Protein AF-A0A517QPP8-F1 (afdb_monomer_lite)

pLDDT: mean 71.78, std 21.28, range [32.72, 97.38]

Organism: NCBI:txid2527994

Secondary structure (DSSP, 8-state):
--HHHHHHHHHHHHHHHHHHHHHHHHHHHHHHHHHHHHHHHHHHTT--TT------HHHHHHHHHHHHHHHHHT-HHHHHHHHHHHHHHHHHHHHTT-------------------------------THHHHHHHHHHHHTT-----------------------------------------PPPPPPPPPPP---S-HHHHHHHHHHHHHHHHHHHHHHHHHHHHTSPPP-HHHHTT--HHHHHHHHHHHHHHHHHHHHHHHHHHHHHHHHHHHHHHHHHHHHHHHHHHHHHHTTS-SSSTTSS--THHHHHHHHHHHHHHHHTT--

Sequence (330 aa):
MSDTTDDNLILKTLQREITSKNEIIAALTERLEGTADQLDRLQRSGVKPGDAPARPLSSLAQHVEKALETYNELDPEDHFTRIELGIEQILEMLSSGNFASPASSEAESKATSSNVAPPASTNSVNPSGDDDFWAATKARLLGEEVAENDEAESKGDESPDLVTPAEAATVQQNSQFSEQPLHEEPELAEMPAPVVEFDDPVVLLEAVTDRDSYIVYLISRLRNAEAAAYPPVDWSELSNAPSDLVAKLVELHDQLEDQLRQAQLSVSLERAMLTRERAKLAQVKQHLEKEVKRMGGGLGPFAQEVIGSKEDGDRLDKFIEIALRSSSNE

Foldseek 3Di:
DPVVVVVVVVVVVVVVVVVVVVVVVVVVVVVVVVVVVVVVVVVVVVPDPPRDDDDPCVVVVVVVVVVVVVVVVPVVVVVVVVVVVVVVVVVVVVVVVPPPDPDDDDDDDDDDDDDDDDDDDDDDDDDDPPVVVVVVVVCVVVVVDDDDDDDDDDDDDDDDDDDDDDDDDDDDDDPPPPPPDDPPLPPQDDAQDDDPDPPDPVVVVVSVVSNVVNVVVVVVSVVVVVVVVDDPDPPVVVVVDDPVVVVVVVVVVVVVVVVVVVVVVVVVVVVVVVVVVVVVVVVVVVVVVVVCCVVCVPPDDPPPPPPDDPVVVVVVVVVVVVVVVVVVPD

Radius of gyration: 35.54 Å; chains: 1; bounding box: 108×71×78 Å

Structure (mmCIF, N/CA/C/O backbone):
data_AF-A0A517QPP8-F1
#
_entry.id   AF-A0A517QPP8-F1
#
loop_
_atom_site.group_PDB
_atom_site.id
_atom_site.type_symbol
_atom_site.label_atom_id
_atom_site.label_alt_id
_atom_site.label_comp_id
_atom_site.label_asym_id
_atom_site.label_entity_id
_atom_site.label_seq_id
_atom_site.pdbx_PDB_ins_code
_atom_site.Cartn_x
_atom_site.Cartn_y
_atom_site.Cartn_z
_atom_site.occupancy
_atom_site.B_iso_or_equiv
_atom_site.auth_seq_id
_atom_site.auth_comp_id
_atom_site.auth_asym_id
_atom_site.auth_atom_id
_atom_site.pdbx_PDB_model_num
ATOM 1 N N . MET A 1 1 ? 58.585 -8.360 -21.092 1.00 54.31 1 MET A N 1
ATOM 2 C CA . MET A 1 1 ? 58.472 -9.438 -20.079 1.00 54.31 1 MET A CA 1
ATOM 3 C C . MET A 1 1 ? 57.883 -8.945 -18.747 1.00 54.31 1 MET A C 1
ATOM 5 O O . MET A 1 1 ? 57.792 -9.740 -17.826 1.00 54.31 1 MET A O 1
ATOM 9 N N . SER A 1 2 ? 57.449 -7.681 -18.636 1.00 58.81 2 SER A N 1
ATOM 10 C CA . SER A 1 2 ? 56.842 -7.092 -17.430 1.00 58.81 2 SER A CA 1
ATOM 11 C C . SER A 1 2 ? 55.312 -7.249 -17.345 1.00 58.81 2 SER A C 1
ATOM 13 O O . SER A 1 2 ? 54.825 -7.487 -16.244 1.00 58.81 2 SER A O 1
ATOM 15 N N . ASP A 1 3 ? 54.584 -7.235 -18.474 1.00 60.94 3 ASP A N 1
ATOM 16 C CA . ASP A 1 3 ? 53.100 -7.278 -18.523 1.00 60.94 3 ASP A CA 1
ATOM 17 C C . ASP A 1 3 ? 52.467 -8.479 -17.811 1.00 60.94 3 ASP A C 1
ATOM 19 O O . ASP A 1 3 ? 51.463 -8.353 -17.117 1.00 60.94 3 ASP A O 1
ATOM 23 N N . THR A 1 4 ? 53.094 -9.654 -17.884 1.00 68.56 4 THR A N 1
ATOM 24 C CA . THR A 1 4 ? 52.560 -10.868 -17.251 1.00 68.56 4 THR A CA 1
ATOM 25 C C . THR A 1 4 ? 52.459 -10.775 -15.729 1.00 68.56 4 THR A C 1
ATOM 27 O O . THR A 1 4 ? 51.741 -11.564 -15.121 1.00 68.56 4 THR A O 1
ATOM 30 N N . THR A 1 5 ? 53.186 -9.865 -15.082 1.00 72.38 5 THR A N 1
ATOM 31 C CA . THR A 1 5 ? 53.164 -9.736 -13.615 1.00 72.38 5 THR A CA 1
ATOM 32 C C . THR A 1 5 ? 51.953 -8.933 -13.150 1.00 72.38 5 THR A C 1
ATOM 34 O O . THR A 1 5 ? 51.322 -9.305 -12.158 1.00 72.38 5 THR A O 1
ATOM 37 N N . ASP A 1 6 ? 51.599 -7.894 -13.906 1.00 78.81 6 ASP A N 1
ATOM 38 C CA . ASP A 1 6 ? 50.459 -7.022 -13.624 1.00 78.81 6 ASP A CA 1
ATOM 39 C C . ASP A 1 6 ? 49.141 -7.735 -13.946 1.00 78.81 6 ASP A C 1
ATOM 41 O O . ASP A 1 6 ? 48.228 -7.739 -13.117 1.00 78.81 6 ASP A O 1
ATOM 45 N N . ASP A 1 7 ? 49.089 -8.490 -15.048 1.00 82.06 7 ASP A N 1
ATOM 46 C CA . ASP A 1 7 ? 47.940 -9.342 -15.385 1.00 82.06 7 ASP A CA 1
ATOM 47 C C . ASP A 1 7 ? 47.671 -10.410 -14.308 1.00 82.06 7 ASP A C 1
ATOM 49 O O . ASP A 1 7 ? 46.525 -10.690 -13.952 1.00 82.06 7 ASP A O 1
ATOM 53 N N . ASN A 1 8 ? 48.728 -10.983 -13.719 1.00 82.94 8 ASN A N 1
ATOM 54 C CA . ASN A 1 8 ? 48.605 -11.941 -12.616 1.00 82.94 8 ASN A CA 1
ATOM 55 C C . ASN A 1 8 ? 48.132 -11.290 -11.305 1.00 82.94 8 ASN A C 1
ATOM 57 O O . ASN A 1 8 ? 47.493 -11.951 -10.482 1.00 82.94 8 ASN A O 1
ATOM 61 N N . LEU A 1 9 ? 48.450 -10.014 -11.081 1.00 86.31 9 LEU A N 1
ATOM 62 C CA . LEU A 1 9 ? 47.948 -9.242 -9.943 1.00 86.31 9 LEU A CA 1
ATOM 63 C C . LEU A 1 9 ? 46.460 -8.927 -10.110 1.00 86.31 9 LEU A C 1
ATOM 65 O O . LEU A 1 9 ? 45.700 -9.148 -9.166 1.00 86.31 9 LEU A O 1
ATOM 69 N N . ILE A 1 10 ? 46.050 -8.514 -11.312 1.00 89.62 10 ILE A N 1
ATOM 70 C CA . ILE A 1 10 ? 44.652 -8.243 -11.672 1.00 89.62 10 ILE A CA 1
ATOM 71 C C . ILE A 1 10 ? 43.805 -9.518 -11.571 1.00 89.62 10 ILE A C 1
ATOM 73 O O . ILE A 1 10 ? 42.716 -9.506 -11.001 1.00 89.62 10 ILE A O 1
ATOM 77 N N . LEU A 1 11 ? 44.318 -10.656 -12.047 1.00 90.94 11 LEU A N 1
ATOM 78 C CA . LEU A 1 11 ? 43.638 -11.945 -11.896 1.00 90.94 11 LEU A CA 1
ATOM 79 C C . LEU A 1 11 ? 43.420 -12.311 -10.425 1.00 90.94 11 LEU A C 1
ATOM 81 O O . LEU A 1 11 ? 42.341 -12.771 -10.059 1.00 90.94 11 LEU A O 1
ATOM 85 N N . LYS A 1 12 ? 44.409 -12.069 -9.557 1.00 92.56 12 LYS A N 1
ATOM 86 C CA . LYS A 1 12 ? 44.286 -12.345 -8.117 1.00 92.56 12 LYS A CA 1
ATOM 87 C C . LYS A 1 12 ? 43.293 -11.419 -7.421 1.00 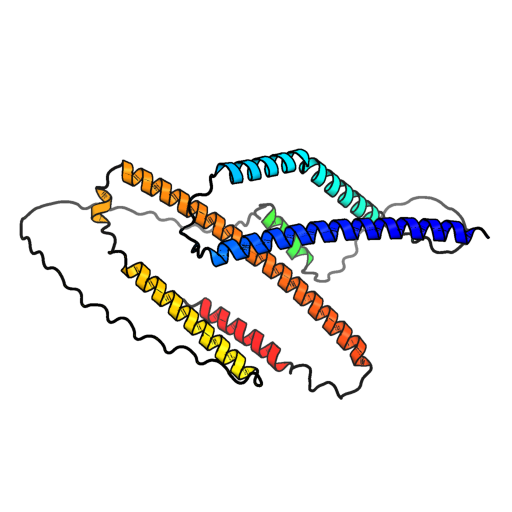92.56 12 LYS A C 1
ATOM 89 O O . LYS A 1 12 ? 42.588 -11.872 -6.519 1.00 92.56 12 LYS A O 1
ATOM 94 N N . THR A 1 13 ? 43.233 -10.140 -7.791 1.00 92.19 13 THR A N 1
ATOM 95 C CA . THR A 1 13 ? 42.234 -9.213 -7.238 1.00 92.19 13 THR A CA 1
ATOM 96 C C . THR A 1 13 ? 40.830 -9.570 -7.703 1.00 92.19 13 THR A C 1
ATOM 98 O O . THR A 1 13 ? 39.949 -9.687 -6.855 1.00 92.19 13 THR A O 1
ATOM 101 N N . LEU A 1 14 ? 40.638 -9.852 -8.994 1.00 91.38 14 LEU A N 1
ATOM 102 C CA . LEU A 1 14 ? 39.351 -10.306 -9.530 1.00 91.38 14 LEU A CA 1
ATOM 103 C C . LEU A 1 14 ? 38.905 -11.625 -8.894 1.00 91.38 14 LEU A C 1
ATOM 105 O O . LEU A 1 14 ? 37.745 -11.773 -8.523 1.00 91.38 14 LEU A O 1
ATOM 109 N N . GLN A 1 15 ? 39.823 -12.572 -8.692 1.00 94.12 15 GLN A N 1
ATOM 110 C CA . GLN A 1 15 ? 39.506 -13.838 -8.037 1.00 94.12 15 GLN A CA 1
ATOM 111 C C . GLN A 1 15 ? 39.086 -13.634 -6.575 1.00 94.12 15 GLN A C 1
ATOM 113 O O . GLN A 1 15 ? 38.127 -14.262 -6.132 1.00 94.12 15 GLN A O 1
ATOM 118 N N . ARG A 1 16 ? 39.741 -12.720 -5.844 1.00 94.56 16 ARG A N 1
ATOM 119 C CA . ARG A 1 16 ? 39.342 -12.348 -4.476 1.00 94.56 16 ARG A CA 1
ATOM 120 C C . ARG A 1 16 ? 37.953 -11.707 -4.449 1.00 94.56 16 ARG A C 1
ATOM 122 O O . ARG A 1 16 ? 37.139 -12.036 -3.586 1.00 94.56 16 ARG A O 1
ATOM 129 N N . GLU A 1 17 ? 37.675 -10.813 -5.390 1.00 95.06 17 GLU A N 1
ATOM 130 C CA . GLU A 1 17 ? 36.376 -10.151 -5.498 1.00 95.06 17 GLU A CA 1
ATOM 131 C C . GLU A 1 17 ? 35.261 -11.151 -5.823 1.00 95.06 17 GLU A C 1
ATOM 133 O O . GLU A 1 17 ? 34.209 -11.125 -5.191 1.00 95.06 17 GLU A O 1
ATOM 138 N N . ILE A 1 18 ? 35.514 -12.092 -6.737 1.00 96.50 18 ILE A N 1
ATOM 139 C CA . ILE A 1 18 ? 34.579 -13.177 -7.058 1.00 96.50 18 ILE A CA 1
ATOM 140 C C . ILE A 1 18 ? 34.315 -14.042 -5.824 1.00 96.50 18 ILE A C 1
ATOM 142 O O . ILE A 1 18 ? 33.160 -14.338 -5.531 1.00 96.50 18 ILE A O 1
ATOM 146 N N . THR A 1 19 ? 35.349 -14.422 -5.065 1.00 96.00 19 THR A N 1
ATOM 147 C CA . THR A 1 19 ? 35.147 -15.212 -3.839 1.00 96.00 19 THR A CA 1
ATOM 148 C C . THR A 1 19 ? 34.335 -14.456 -2.790 1.00 96.00 19 THR A C 1
ATOM 150 O O . THR A 1 19 ? 33.428 -15.039 -2.208 1.00 96.00 19 THR A O 1
ATOM 153 N N . SER A 1 20 ? 34.588 -13.156 -2.612 1.00 94.62 20 SER A N 1
ATOM 154 C CA . SER A 1 20 ? 33.831 -12.315 -1.679 1.00 94.62 20 SER A CA 1
ATOM 155 C C . SER A 1 20 ? 32.370 -12.157 -2.112 1.00 94.62 20 SER A C 1
ATOM 157 O O . SER A 1 20 ? 31.463 -12.306 -1.297 1.00 94.62 20 SER A O 1
ATOM 159 N N . LYS A 1 21 ? 32.116 -11.936 -3.408 1.00 96.38 21 LYS A N 1
ATOM 160 C CA . LYS A 1 21 ? 30.755 -11.879 -3.959 1.00 96.38 21 LYS A CA 1
ATOM 161 C C . LYS A 1 21 ? 30.021 -13.207 -3.784 1.00 96.38 21 LYS A C 1
ATOM 163 O O . LYS A 1 21 ? 28.862 -13.199 -3.386 1.00 96.38 21 LYS A O 1
ATOM 168 N N . ASN A 1 22 ? 30.687 -14.337 -4.018 1.00 95.56 22 ASN A N 1
ATOM 169 C CA . ASN A 1 22 ? 30.097 -15.662 -3.819 1.00 95.56 22 ASN A CA 1
ATOM 170 C C . ASN A 1 22 ? 29.757 -15.938 -2.347 1.00 95.56 22 ASN A C 1
ATOM 172 O O . ASN A 1 22 ? 28.724 -16.538 -2.072 1.00 95.56 22 ASN A O 1
ATOM 176 N N . GLU A 1 23 ? 30.582 -15.475 -1.406 1.00 95.69 23 GLU A N 1
ATOM 177 C CA . GLU A 1 23 ? 30.312 -15.586 0.032 1.00 95.69 23 GLU A CA 1
ATOM 178 C C . GLU A 1 23 ? 29.087 -14.756 0.446 1.00 95.69 23 GLU A C 1
ATOM 180 O O . GLU A 1 23 ? 28.208 -15.252 1.148 1.00 95.69 23 GLU A O 1
ATOM 185 N N . ILE A 1 24 ? 28.964 -13.529 -0.070 1.00 96.31 24 ILE A N 1
ATOM 186 C CA . ILE A 1 24 ? 27.787 -12.677 0.161 1.00 96.31 24 ILE A CA 1
ATOM 187 C C . ILE A 1 24 ? 26.528 -13.304 -0.448 1.00 96.31 24 ILE A C 1
ATOM 189 O O . ILE A 1 24 ? 25.478 -13.316 0.192 1.00 96.31 24 ILE A O 1
ATOM 193 N N . ILE A 1 25 ? 26.620 -13.845 -1.667 1.00 96.44 25 ILE A N 1
ATOM 194 C CA . ILE A 1 25 ? 25.501 -14.539 -2.316 1.00 96.44 25 ILE A CA 1
ATOM 195 C C . ILE A 1 25 ? 25.080 -15.754 -1.485 1.00 96.44 25 ILE A C 1
ATOM 197 O O . ILE A 1 25 ? 23.884 -15.944 -1.272 1.00 96.44 25 ILE A O 1
ATOM 201 N N . ALA A 1 26 ? 26.028 -16.542 -0.971 1.00 94.06 26 ALA A N 1
ATOM 202 C CA . ALA A 1 26 ? 25.728 -17.681 -0.108 1.00 94.06 26 ALA A CA 1
ATOM 203 C C . ALA A 1 26 ? 25.007 -17.245 1.179 1.00 94.06 26 ALA A C 1
ATOM 205 O O . ALA A 1 26 ? 23.949 -17.787 1.489 1.00 94.06 26 ALA A O 1
ATOM 206 N N . ALA A 1 27 ? 25.504 -16.209 1.864 1.00 92.06 27 ALA A N 1
ATOM 207 C CA . ALA A 1 27 ? 24.884 -15.681 3.081 1.00 92.06 27 ALA A CA 1
ATOM 208 C C . ALA A 1 27 ? 23.477 -15.100 2.834 1.00 92.06 27 ALA A C 1
ATOM 210 O O . ALA A 1 27 ? 22.560 -15.301 3.632 1.00 92.06 27 ALA A O 1
ATOM 211 N N . LEU A 1 28 ? 23.276 -14.394 1.715 1.00 90.94 28 LEU A N 1
ATOM 212 C CA . LEU A 1 28 ? 21.956 -13.889 1.324 1.00 90.94 28 LEU A CA 1
ATOM 213 C C . LEU A 1 28 ? 20.996 -15.026 0.976 1.00 90.94 28 LEU A C 1
ATOM 215 O O . LEU A 1 28 ? 19.824 -14.959 1.339 1.00 90.94 28 LEU A O 1
ATOM 219 N N . THR A 1 29 ? 21.487 -16.068 0.306 1.00 95.94 29 THR A N 1
ATOM 220 C CA . THR A 1 29 ? 20.682 -17.241 -0.053 1.00 95.94 29 THR A CA 1
ATOM 221 C C . THR A 1 29 ? 20.243 -17.999 1.197 1.00 95.94 29 THR A C 1
ATOM 223 O O . THR A 1 29 ? 19.060 -18.291 1.329 1.00 95.94 29 THR A O 1
ATOM 226 N N . GLU A 1 30 ? 21.143 -18.220 2.159 1.00 92.56 30 GLU A N 1
ATOM 227 C CA . GLU A 1 30 ? 20.817 -18.839 3.453 1.00 92.56 30 GLU A CA 1
ATOM 228 C C . GLU A 1 30 ? 19.782 -18.011 4.229 1.00 92.56 30 GLU A C 1
ATOM 230 O O . GLU A 1 30 ? 18.815 -18.545 4.775 1.00 92.56 30 GLU A O 1
ATOM 235 N N . ARG A 1 31 ? 19.928 -16.679 4.233 1.00 92.25 31 ARG A N 1
ATOM 236 C CA . ARG A 1 31 ? 18.945 -15.791 4.863 1.00 92.25 31 ARG A CA 1
ATOM 237 C C . ARG A 1 31 ? 17.580 -15.880 4.179 1.00 92.25 31 ARG A C 1
ATOM 239 O O . ARG A 1 31 ? 16.570 -15.904 4.879 1.00 92.25 31 ARG A O 1
ATOM 246 N N . LEU A 1 32 ? 17.541 -15.929 2.846 1.00 95.31 32 LEU A N 1
ATOM 247 C CA . LEU A 1 32 ? 16.300 -16.053 2.078 1.00 95.31 32 LEU A CA 1
ATOM 248 C C . LEU A 1 32 ? 15.619 -17.403 2.305 1.00 95.31 32 LEU A C 1
ATOM 250 O O . LEU A 1 32 ? 14.406 -17.431 2.505 1.00 95.31 32 LEU A O 1
ATOM 254 N N . GLU A 1 33 ? 16.385 -18.492 2.345 1.00 94.25 33 GLU A N 1
ATOM 255 C CA . GLU A 1 33 ? 15.890 -19.828 2.686 1.00 94.25 33 GLU A CA 1
ATOM 256 C C . GLU A 1 33 ? 15.307 -19.837 4.104 1.00 94.25 33 GLU A C 1
ATOM 258 O O . GLU A 1 33 ? 14.164 -20.241 4.304 1.00 94.25 33 GLU A O 1
ATOM 263 N N . GLY A 1 34 ? 16.010 -19.239 5.072 1.00 91.12 34 GLY A N 1
ATOM 264 C CA . GLY A 1 34 ? 15.516 -19.085 6.438 1.00 91.12 34 GLY A CA 1
ATOM 265 C C . GLY A 1 34 ? 14.220 -18.272 6.536 1.00 91.12 34 GLY A C 1
ATOM 266 O O . GLY A 1 34 ? 13.338 -18.614 7.326 1.00 91.12 34 GLY A O 1
ATOM 267 N N . THR A 1 35 ? 14.064 -17.206 5.744 1.00 90.69 35 THR A N 1
ATOM 268 C CA . THR A 1 35 ? 12.813 -16.429 5.712 1.00 90.69 35 THR A CA 1
ATOM 269 C C . THR A 1 35 ? 11.689 -17.149 4.973 1.00 90.69 35 THR A C 1
ATOM 271 O O . THR A 1 35 ? 10.539 -17.063 5.401 1.00 90.69 35 THR A O 1
ATOM 274 N N . ALA A 1 36 ? 12.006 -17.884 3.906 1.00 89.31 36 ALA A N 1
ATOM 275 C CA . ALA A 1 36 ? 11.040 -18.684 3.163 1.00 89.31 36 ALA A CA 1
ATOM 276 C C . ALA A 1 36 ? 10.495 -19.819 4.039 1.00 89.31 36 ALA A C 1
ATOM 278 O O . ALA A 1 36 ? 9.283 -19.991 4.118 1.00 89.31 36 ALA A O 1
ATOM 279 N N . ASP A 1 37 ? 11.360 -20.500 4.793 1.00 92.50 37 ASP A N 1
ATOM 280 C CA . ASP A 1 37 ? 10.972 -21.518 5.772 1.00 92.50 37 ASP A CA 1
ATOM 281 C C . ASP A 1 37 ? 10.104 -20.944 6.896 1.00 92.50 37 ASP A C 1
ATOM 283 O O . ASP A 1 37 ? 9.154 -21.581 7.354 1.00 92.50 37 ASP A O 1
ATOM 287 N N . GLN A 1 38 ? 10.408 -19.732 7.369 1.00 85.81 38 GLN A N 1
ATOM 288 C CA . GLN A 1 38 ? 9.575 -19.052 8.365 1.00 85.81 38 GLN A CA 1
ATOM 289 C C . GLN A 1 38 ? 8.188 -18.716 7.811 1.00 85.81 38 GLN A C 1
ATOM 291 O O . GLN A 1 38 ? 7.194 -18.875 8.523 1.00 85.81 38 GLN A O 1
ATOM 296 N N . LEU A 1 39 ? 8.116 -18.277 6.554 1.00 86.69 39 LEU A N 1
ATOM 297 C CA . LEU A 1 39 ? 6.867 -17.956 5.876 1.00 86.69 39 LEU A CA 1
ATOM 298 C C . LEU A 1 39 ? 6.048 -19.219 5.573 1.00 86.69 39 LEU A C 1
ATOM 300 O O . LEU A 1 39 ? 4.859 -19.236 5.873 1.00 86.69 39 LEU A O 1
ATOM 304 N N . ASP A 1 40 ? 6.674 -20.300 5.099 1.00 90.38 40 ASP A N 1
ATOM 305 C CA . ASP A 1 40 ? 6.026 -21.607 4.906 1.00 90.38 40 ASP A CA 1
ATOM 306 C C . ASP A 1 40 ? 5.509 -22.162 6.240 1.00 90.38 40 ASP A C 1
ATOM 308 O O . ASP A 1 40 ? 4.368 -22.611 6.327 1.00 90.38 40 ASP A O 1
ATOM 312 N N . ARG A 1 41 ? 6.277 -22.043 7.333 1.00 88.00 41 ARG A N 1
ATOM 313 C CA . ARG A 1 41 ? 5.803 -22.418 8.678 1.00 88.00 41 ARG A CA 1
ATOM 314 C C . ARG A 1 41 ? 4.603 -21.591 9.134 1.00 88.00 41 ARG A C 1
ATOM 316 O O . ARG A 1 41 ? 3.713 -22.159 9.759 1.00 88.00 41 ARG A O 1
ATOM 323 N N . LEU A 1 42 ? 4.565 -20.288 8.844 1.00 76.25 42 LEU A N 1
ATOM 324 C CA . LEU A 1 42 ? 3.418 -19.420 9.152 1.00 76.25 42 LEU A CA 1
ATOM 325 C C . LEU A 1 42 ? 2.192 -19.750 8.291 1.00 76.25 42 LEU A C 1
ATOM 327 O O . LEU A 1 42 ? 1.070 -19.753 8.790 1.00 76.25 42 LEU A O 1
ATOM 331 N N . GLN A 1 43 ? 2.397 -20.071 7.015 1.00 80.56 43 GLN A N 1
ATOM 332 C CA . GLN A 1 43 ? 1.322 -20.466 6.107 1.00 80.56 43 GLN A CA 1
ATOM 333 C C . GLN A 1 43 ? 0.759 -21.848 6.466 1.00 80.56 43 GLN A C 1
ATOM 335 O O . GLN A 1 43 ? -0.456 -22.033 6.492 1.00 80.56 43 GLN A O 1
ATOM 340 N N . ARG A 1 44 ? 1.620 -22.809 6.826 1.00 81.56 44 ARG A N 1
ATOM 341 C CA . ARG A 1 44 ? 1.220 -24.155 7.272 1.00 81.56 44 ARG A CA 1
ATOM 342 C C . ARG A 1 44 ? 0.614 -24.180 8.667 1.00 81.56 44 ARG A C 1
ATOM 344 O O . ARG A 1 44 ? -0.220 -25.041 8.935 1.00 81.56 44 ARG A O 1
ATOM 351 N N . SER A 1 45 ? 1.011 -23.271 9.560 1.00 74.06 45 SER A N 1
ATOM 352 C CA . SER A 1 45 ? 0.401 -23.167 10.890 1.00 74.06 45 SER A CA 1
ATOM 353 C C . SER A 1 45 ? -1.015 -22.586 10.851 1.00 74.06 45 SER A C 1
ATOM 355 O O . SER A 1 45 ? -1.693 -22.601 11.876 1.00 74.06 45 SER A O 1
ATOM 357 N N . GLY A 1 46 ? -1.489 -22.125 9.685 1.00 54.12 46 GLY A N 1
ATOM 358 C CA . GLY A 1 46 ? -2.877 -21.714 9.482 1.00 54.12 46 GLY A CA 1
ATOM 359 C C . GLY A 1 46 ? -3.290 -20.507 10.324 1.00 54.12 46 GLY A C 1
ATOM 360 O O . GLY A 1 46 ? -4.486 -20.290 10.525 1.00 54.12 46 GLY A O 1
ATOM 361 N N . VAL A 1 47 ? -2.322 -19.729 10.826 1.00 52.84 47 VAL A N 1
ATOM 362 C CA . VAL A 1 47 ? -2.587 -18.507 11.587 1.00 52.84 47 VAL A CA 1
ATOM 363 C C . VAL A 1 47 ? -3.192 -17.494 10.623 1.00 52.84 47 VAL A C 1
ATOM 365 O O . VAL A 1 47 ? -2.497 -16.876 9.817 1.00 52.84 47 VAL A O 1
ATOM 368 N N . LYS A 1 48 ? -4.518 -17.357 10.681 1.00 55.66 48 LYS A N 1
ATOM 369 C CA . LYS A 1 48 ? -5.239 -16.295 9.984 1.00 55.66 48 LYS A CA 1
ATOM 370 C C . LYS A 1 48 ? -4.662 -14.944 10.430 1.00 55.66 48 LYS A C 1
ATOM 372 O O . LYS A 1 48 ? -4.388 -14.782 11.624 1.00 55.66 48 LYS A O 1
ATOM 377 N N . PRO A 1 49 ? -4.486 -13.977 9.515 1.00 46.59 49 PRO A N 1
ATOM 378 C CA . PRO A 1 49 ? -4.080 -12.627 9.880 1.00 46.59 49 PRO A CA 1
ATOM 379 C C . PRO A 1 49 ? -5.171 -12.037 10.785 1.00 46.59 49 PRO A C 1
ATOM 381 O O . PRO A 1 49 ? -6.240 -11.669 10.314 1.00 46.59 49 PRO A O 1
ATOM 384 N N . GLY A 1 50 ? -4.937 -12.068 12.099 1.00 54.66 50 GLY A N 1
ATOM 385 C CA . GLY A 1 50 ? -5.906 -11.660 13.120 1.00 54.66 50 GLY A CA 1
ATOM 386 C C . GLY A 1 50 ? -5.875 -12.484 14.411 1.00 54.66 50 GLY A C 1
ATOM 387 O O . GLY A 1 50 ? -6.266 -11.959 15.444 1.00 54.66 50 GLY A O 1
ATOM 388 N N . ASP A 1 51 ? -5.367 -13.724 14.386 1.00 47.72 51 ASP A N 1
ATOM 389 C CA . ASP A 1 51 ? -5.431 -14.639 15.547 1.00 47.72 51 ASP A CA 1
ATOM 390 C C . ASP A 1 51 ? -4.053 -15.197 15.950 1.00 47.72 51 ASP A C 1
ATOM 392 O O . ASP A 1 51 ? -3.886 -16.350 16.351 1.00 47.72 51 ASP A O 1
ATOM 396 N N . ALA A 1 52 ? -3.007 -14.382 15.780 1.00 53.47 52 ALA A N 1
ATOM 397 C CA . ALA A 1 52 ? -1.663 -14.772 16.181 1.00 53.47 52 ALA A CA 1
ATOM 398 C C . ALA A 1 52 ? -1.569 -14.827 17.719 1.00 53.47 52 ALA A C 1
ATOM 400 O O . ALA A 1 52 ? -1.824 -13.812 18.374 1.00 53.47 52 ALA A O 1
ATOM 401 N N . PRO A 1 53 ? -1.141 -15.954 18.324 1.00 50.31 53 PRO A N 1
ATOM 402 C CA . PRO A 1 53 ? -0.814 -15.970 19.741 1.00 50.31 53 PRO A CA 1
ATOM 403 C C . PRO A 1 53 ? 0.322 -14.976 19.970 1.00 50.31 53 PRO A C 1
ATOM 405 O O . PRO A 1 53 ? 1.334 -15.018 19.265 1.00 50.31 53 PRO A O 1
ATOM 408 N N . ALA A 1 54 ? 0.124 -14.075 20.933 1.00 52.78 54 ALA A N 1
ATOM 409 C CA . ALA A 1 54 ? 1.065 -13.031 21.303 1.00 52.78 54 ALA A CA 1
ATOM 410 C C . ALA A 1 54 ? 2.488 -13.602 21.395 1.00 52.78 54 ALA A C 1
ATOM 412 O O . ALA A 1 54 ? 2.855 -14.269 22.366 1.00 52.78 54 ALA A O 1
ATOM 413 N N . ARG A 1 55 ? 3.308 -13.345 20.367 1.00 56.00 55 ARG A N 1
ATOM 414 C CA . ARG A 1 55 ? 4.757 -13.470 20.508 1.00 56.00 55 ARG A CA 1
ATOM 415 C C . ARG A 1 55 ? 5.159 -12.547 21.656 1.00 56.00 55 ARG A C 1
ATOM 417 O O . ARG A 1 55 ? 4.596 -11.455 21.766 1.00 56.00 55 ARG A O 1
ATOM 424 N N . PRO A 1 56 ? 6.113 -12.947 22.507 1.00 57.09 56 PRO A N 1
ATOM 425 C CA . PRO A 1 56 ? 6.573 -12.071 23.563 1.00 57.09 56 PRO A CA 1
ATOM 426 C C . PRO A 1 56 ? 7.130 -10.810 22.896 1.00 57.09 56 PRO A C 1
ATOM 428 O O . PRO A 1 56 ? 8.119 -10.865 22.165 1.00 57.09 56 PRO A O 1
ATOM 431 N N . LEU A 1 57 ? 6.459 -9.677 23.122 1.00 55.62 57 LEU A N 1
ATOM 432 C CA . LEU A 1 57 ? 6.814 -8.355 22.595 1.00 55.62 57 LEU A CA 1
ATOM 433 C C . LEU A 1 57 ? 8.279 -7.982 22.887 1.00 55.62 57 LEU A C 1
ATOM 435 O O . LEU A 1 57 ? 8.828 -7.100 22.240 1.00 55.62 57 LEU A O 1
ATOM 439 N N . SER A 1 58 ? 8.936 -8.698 23.804 1.00 58.28 58 SER A N 1
ATOM 440 C CA . SER A 1 58 ? 10.354 -8.574 24.120 1.00 58.28 58 SER A CA 1
ATOM 441 C C . SER A 1 58 ? 11.286 -8.847 22.939 1.00 58.28 58 SER A C 1
ATOM 443 O O . SER A 1 58 ? 12.279 -8.142 22.812 1.00 58.28 58 SER A O 1
ATOM 445 N N . SER A 1 59 ? 10.999 -9.809 22.050 1.00 67.06 59 SER A N 1
ATOM 446 C CA . SER A 1 59 ? 11.915 -10.091 20.931 1.00 67.06 59 SER A CA 1
ATOM 447 C C . SER A 1 59 ? 11.828 -9.033 19.834 1.00 67.06 59 SER A C 1
ATOM 449 O O . SER A 1 59 ? 12.825 -8.735 19.186 1.00 67.06 59 SER A O 1
ATOM 451 N N . LEU A 1 60 ? 10.632 -8.473 19.616 1.00 75.19 60 LEU A N 1
ATOM 452 C CA . LEU A 1 60 ? 10.429 -7.368 18.681 1.00 75.19 60 LEU A CA 1
ATOM 453 C C . LEU A 1 60 ? 11.004 -6.075 19.258 1.00 75.19 60 LEU A C 1
ATOM 455 O O . LEU A 1 60 ? 11.721 -5.380 18.551 1.00 75.19 60 LEU A O 1
ATOM 459 N N . ALA A 1 61 ? 10.768 -5.805 20.545 1.00 76.06 61 ALA A N 1
ATOM 460 C CA . ALA A 1 61 ? 11.359 -4.671 21.246 1.00 76.06 61 ALA A CA 1
ATOM 461 C C . ALA A 1 61 ? 12.893 -4.712 21.187 1.00 76.06 61 ALA A C 1
ATOM 463 O O . ALA A 1 61 ? 13.494 -3.721 20.802 1.00 76.06 61 ALA A O 1
ATOM 464 N N . GLN A 1 62 ? 13.518 -5.871 21.426 1.00 80.81 62 GLN A N 1
ATOM 465 C CA . GLN A 1 62 ? 14.971 -6.041 21.279 1.00 80.81 62 GLN A CA 1
ATOM 466 C C . GLN A 1 62 ? 15.459 -5.831 19.841 1.00 80.81 62 GLN A C 1
ATOM 468 O O . GLN A 1 62 ? 16.558 -5.328 19.627 1.00 80.81 62 GLN A O 1
ATOM 473 N N . HIS A 1 63 ? 14.668 -6.223 18.840 1.00 82.88 63 HIS A N 1
ATOM 474 C CA . HIS A 1 63 ? 15.042 -6.023 17.440 1.00 82.88 63 HIS A CA 1
ATOM 475 C C . HIS A 1 63 ? 14.928 -4.553 17.025 1.00 82.88 63 HIS A C 1
ATOM 477 O O . HIS A 1 63 ? 15.778 -4.066 16.288 1.00 82.88 63 HIS A O 1
ATOM 483 N N . VAL A 1 64 ? 13.898 -3.854 17.509 1.00 85.12 64 VAL A N 1
ATOM 484 C CA . VAL A 1 64 ? 13.697 -2.416 17.291 1.00 85.12 64 VAL A CA 1
ATOM 485 C C . VAL A 1 64 ? 14.765 -1.613 18.026 1.00 85.12 64 VAL A C 1
ATOM 487 O O . VAL A 1 64 ? 15.344 -0.711 17.439 1.00 85.12 64 VAL A O 1
ATOM 490 N N . GLU A 1 65 ? 15.089 -1.978 19.264 1.00 88.75 65 GLU A N 1
ATOM 491 C CA . GLU A 1 65 ? 16.158 -1.359 20.050 1.00 88.75 65 GLU A CA 1
ATOM 492 C C . GLU A 1 65 ? 17.516 -1.536 19.365 1.00 88.75 65 GLU A C 1
ATOM 494 O O . GLU A 1 65 ? 18.220 -0.558 19.149 1.00 88.75 65 GLU A O 1
ATOM 499 N N . LYS A 1 66 ? 17.827 -2.746 18.886 1.00 89.69 66 LYS A N 1
ATOM 500 C CA . LYS A 1 66 ? 19.045 -2.998 18.110 1.00 89.69 66 LYS A CA 1
ATOM 501 C C . LYS A 1 66 ? 19.063 -2.244 16.777 1.00 89.69 66 LYS A C 1
ATOM 503 O O . LYS A 1 66 ? 20.112 -1.769 16.366 1.00 89.69 66 LYS A O 1
ATOM 508 N N . ALA A 1 67 ? 17.923 -2.133 16.094 1.00 84.88 67 ALA A N 1
ATOM 509 C CA . ALA A 1 67 ? 17.823 -1.365 14.855 1.00 84.88 67 ALA A CA 1
ATOM 510 C C . ALA A 1 67 ? 18.039 0.138 15.102 1.00 84.88 67 ALA A C 1
ATOM 512 O O . ALA A 1 67 ? 18.746 0.783 14.332 1.00 84.88 67 ALA A O 1
ATOM 513 N N . LEU A 1 68 ? 17.492 0.677 16.194 1.00 88.62 68 LEU A N 1
ATOM 514 C CA . LEU A 1 68 ? 17.704 2.062 16.619 1.00 88.62 68 LEU A CA 1
ATOM 515 C C . LEU A 1 68 ? 19.146 2.312 17.065 1.00 88.62 68 LEU A C 1
ATOM 517 O O . LEU A 1 68 ? 19.702 3.354 16.740 1.00 88.62 68 LEU A O 1
ATOM 521 N N . GLU A 1 69 ? 19.773 1.353 17.743 1.00 91.06 69 GLU A N 1
ATOM 522 C CA . GLU A 1 69 ? 21.184 1.424 18.126 1.00 91.06 69 GLU A CA 1
ATOM 523 C C . GLU A 1 69 ? 22.079 1.440 16.883 1.00 91.06 69 GLU A C 1
ATOM 525 O O . GLU A 1 69 ? 22.901 2.338 16.745 1.00 91.06 69 GLU A O 1
ATOM 530 N N . THR A 1 70 ? 21.831 0.560 15.904 1.00 85.25 70 THR A N 1
ATOM 531 C CA . THR A 1 70 ? 22.557 0.606 14.625 1.00 85.25 70 THR A CA 1
ATOM 532 C C . THR A 1 70 ? 22.302 1.898 13.852 1.00 85.25 70 THR A C 1
ATOM 534 O O . THR A 1 70 ? 23.217 2.423 13.231 1.00 85.25 70 THR A O 1
ATOM 537 N N . TYR A 1 71 ? 21.077 2.431 13.890 1.00 84.19 71 TYR A N 1
ATOM 538 C CA . TYR A 1 71 ? 20.734 3.684 13.218 1.00 84.19 71 TYR A CA 1
ATOM 539 C C . TYR A 1 71 ? 21.439 4.884 13.861 1.00 84.19 71 TYR A C 1
ATOM 541 O O . TYR A 1 71 ? 21.923 5.749 13.142 1.00 84.19 71 TYR A O 1
ATOM 549 N N . ASN A 1 72 ? 21.552 4.906 15.191 1.00 85.94 72 ASN A N 1
ATOM 550 C CA . ASN A 1 72 ? 22.314 5.924 15.912 1.00 85.94 72 ASN A CA 1
ATOM 551 C C . ASN A 1 72 ? 23.828 5.770 15.702 1.00 85.94 72 ASN A C 1
ATOM 553 O O . ASN A 1 72 ? 24.508 6.768 15.523 1.00 85.94 72 ASN A O 1
ATOM 557 N N . GLU A 1 73 ? 24.366 4.546 15.670 1.00 89.06 73 GLU A N 1
ATOM 558 C CA . GLU A 1 73 ? 25.788 4.302 15.359 1.00 89.06 73 GLU A CA 1
ATOM 559 C C . GLU A 1 73 ? 26.176 4.750 13.946 1.00 89.06 73 GLU A C 1
ATOM 561 O O . GLU A 1 73 ? 27.335 5.074 13.688 1.00 89.06 73 GLU A O 1
ATOM 566 N N . LEU A 1 74 ? 25.214 4.743 13.023 1.00 82.00 74 LEU A N 1
ATOM 567 C CA . LEU A 1 74 ? 25.400 5.210 11.658 1.00 82.00 74 LEU A CA 1
ATOM 568 C C . LEU A 1 74 ? 25.470 6.741 11.558 1.00 82.00 74 LEU A C 1
ATOM 570 O O . LEU A 1 74 ? 25.767 7.197 10.464 1.00 82.00 74 LEU A O 1
ATOM 574 N N . ASP A 1 75 ? 25.217 7.513 12.629 1.00 85.56 75 ASP A N 1
ATOM 575 C CA . ASP A 1 75 ? 25.180 8.990 12.639 1.00 85.56 75 ASP A CA 1
ATOM 576 C C . ASP A 1 75 ? 24.680 9.556 11.292 1.00 85.56 75 ASP A C 1
ATOM 578 O O . ASP A 1 75 ? 25.439 10.118 10.494 1.00 85.56 75 ASP A O 1
ATOM 582 N N . PRO A 1 76 ? 23.393 9.337 10.960 1.00 82.50 76 PRO A N 1
ATOM 583 C CA . PRO A 1 76 ? 22.864 9.606 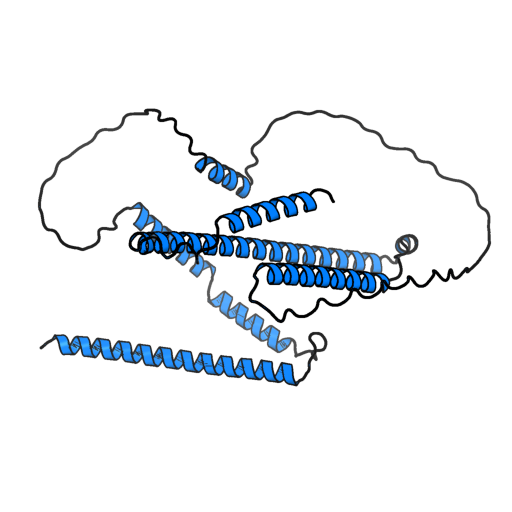9.627 1.00 82.50 76 PRO A CA 1
ATOM 584 C C . PRO A 1 76 ? 23.040 11.072 9.226 1.00 82.50 76 PRO A C 1
ATOM 586 O O . PRO A 1 76 ? 23.208 11.355 8.044 1.00 82.50 76 PRO A O 1
ATOM 589 N N . GLU A 1 77 ? 23.067 11.991 10.193 1.00 84.62 77 GLU A N 1
ATOM 590 C CA . GLU A 1 77 ? 23.353 13.410 9.975 1.00 84.62 77 GLU A CA 1
ATOM 591 C C . GLU A 1 77 ? 24.759 13.639 9.391 1.00 84.62 77 GLU A C 1
ATOM 593 O O . GLU A 1 77 ? 24.911 14.395 8.429 1.00 84.62 77 GLU A O 1
ATOM 598 N N . ASP A 1 78 ? 25.778 12.918 9.861 1.00 86.31 78 ASP A N 1
ATOM 599 C CA . ASP A 1 78 ? 27.137 12.982 9.307 1.00 86.31 78 ASP A CA 1
ATOM 600 C C . ASP A 1 78 ? 27.205 12.364 7.900 1.00 86.31 78 ASP A C 1
ATOM 602 O O . ASP A 1 78 ? 27.935 12.831 7.018 1.00 86.31 78 ASP A O 1
ATOM 606 N N . HIS A 1 79 ? 26.411 11.323 7.638 1.00 82.69 79 HIS A N 1
ATOM 607 C CA . HIS A 1 79 ? 26.293 10.768 6.291 1.00 82.69 79 HIS A CA 1
ATOM 608 C C . HIS A 1 79 ? 25.577 11.715 5.326 1.00 82.69 79 HIS A C 1
ATOM 610 O O . HIS A 1 79 ? 26.035 11.867 4.191 1.00 82.69 79 HIS A O 1
ATOM 616 N N . PHE A 1 80 ? 24.497 12.369 5.756 1.00 89.44 80 PHE A N 1
ATOM 617 C CA . PHE A 1 80 ? 23.771 13.333 4.933 1.00 89.44 80 PHE A CA 1
ATOM 618 C C . PHE A 1 80 ? 24.613 14.573 4.652 1.00 89.44 80 PHE A C 1
ATOM 620 O O . PHE A 1 80 ? 24.744 14.934 3.486 1.00 89.44 80 PHE A O 1
ATOM 627 N N . THR A 1 81 ? 25.295 15.136 5.650 1.00 90.88 81 THR A N 1
ATOM 628 C CA . THR A 1 81 ? 26.209 16.273 5.438 1.00 90.88 81 THR A CA 1
ATOM 629 C C . THR A 1 81 ? 27.355 15.920 4.487 1.00 90.88 81 THR A C 1
ATOM 631 O O . THR A 1 81 ? 27.723 16.720 3.629 1.00 90.88 81 THR A O 1
ATOM 634 N N . ARG A 1 82 ? 27.894 14.694 4.547 1.00 91.94 82 ARG A N 1
ATOM 635 C CA . ARG A 1 82 ? 28.909 14.224 3.588 1.00 91.94 82 ARG A CA 1
ATOM 636 C C . ARG A 1 82 ? 28.363 14.063 2.168 1.00 91.94 82 ARG A C 1
ATOM 638 O O . ARG A 1 82 ? 29.091 14.315 1.206 1.00 91.94 82 ARG A O 1
ATOM 645 N N . ILE A 1 83 ? 27.115 13.618 2.028 1.00 88.75 83 ILE A N 1
ATOM 646 C CA . ILE A 1 83 ? 26.435 13.512 0.731 1.00 88.75 83 ILE A CA 1
ATOM 647 C C . ILE A 1 83 ? 26.160 14.907 0.168 1.00 88.75 83 ILE A C 1
ATOM 649 O O . ILE A 1 83 ? 26.451 15.144 -1.001 1.00 88.75 83 ILE A O 1
ATOM 653 N N . GLU A 1 84 ? 25.666 15.831 0.989 1.00 94.12 84 GLU A N 1
ATOM 654 C CA . GLU A 1 84 ? 25.429 17.229 0.622 1.00 94.12 84 GLU A CA 1
ATOM 655 C C . GLU A 1 84 ? 26.721 17.896 0.147 1.00 94.12 84 GLU A C 1
ATOM 657 O O . GLU A 1 84 ? 26.762 18.413 -0.968 1.00 94.12 84 GLU A O 1
ATOM 662 N N . LEU A 1 85 ? 27.814 17.752 0.902 1.00 91.88 85 LEU A N 1
ATOM 663 C CA . LEU A 1 85 ? 29.127 18.276 0.522 1.00 91.88 85 LEU A CA 1
ATOM 664 C C . LEU A 1 85 ? 29.647 17.656 -0.789 1.00 91.88 85 LEU A C 1
ATOM 666 O O . LEU A 1 85 ? 30.258 18.331 -1.615 1.00 91.88 85 LEU A O 1
ATOM 670 N N . GLY A 1 86 ? 29.392 16.362 -1.008 1.00 90.56 86 GLY A N 1
ATOM 671 C CA . GLY A 1 86 ? 29.737 15.679 -2.256 1.00 90.56 86 GLY A CA 1
ATOM 672 C C . GLY A 1 86 ? 28.919 16.175 -3.452 1.00 90.56 86 GLY A C 1
ATOM 673 O O . GLY A 1 86 ? 29.457 16.327 -4.547 1.00 90.56 86 GLY A O 1
ATOM 674 N N . ILE A 1 87 ? 27.632 16.463 -3.251 1.00 91.88 87 ILE A N 1
ATOM 675 C CA . ILE A 1 87 ? 26.758 17.042 -4.277 1.00 91.88 87 ILE A CA 1
ATOM 676 C C . ILE A 1 87 ? 27.203 18.468 -4.600 1.00 91.88 87 ILE A C 1
ATOM 678 O O . ILE A 1 87 ? 27.312 18.803 -5.777 1.00 91.88 87 ILE A O 1
ATOM 682 N N . GLU A 1 88 ? 27.520 19.279 -3.592 1.00 91.12 88 GLU A N 1
ATOM 683 C CA . GLU A 1 88 ? 28.073 20.623 -3.777 1.00 91.12 88 GLU A CA 1
ATOM 684 C C . GLU A 1 88 ? 29.383 20.581 -4.560 1.00 91.12 88 GLU A C 1
ATOM 686 O O . GLU A 1 88 ? 29.534 21.321 -5.525 1.00 91.12 88 GLU A O 1
ATOM 691 N N . GLN A 1 89 ? 30.283 19.649 -4.240 1.00 89.25 89 GLN A N 1
ATOM 692 C CA . GLN A 1 89 ? 31.536 19.476 -4.970 1.00 89.25 89 GLN A CA 1
ATOM 693 C C . GLN A 1 89 ? 31.312 19.036 -6.426 1.00 89.25 89 GLN A C 1
ATOM 695 O O . GLN A 1 89 ? 31.996 19.510 -7.332 1.00 89.25 89 GLN A O 1
ATOM 700 N N . ILE A 1 90 ? 30.346 18.150 -6.689 1.00 88.31 90 ILE A N 1
ATOM 701 C CA . ILE A 1 90 ? 29.989 17.742 -8.057 1.00 88.31 90 ILE A CA 1
ATOM 702 C C . ILE A 1 90 ? 29.381 18.920 -8.824 1.00 88.31 90 ILE A C 1
ATOM 704 O O . ILE A 1 90 ? 29.725 19.140 -9.985 1.00 88.31 90 ILE A O 1
ATOM 708 N N . LEU A 1 91 ? 28.507 19.699 -8.190 1.00 88.44 91 LEU A N 1
ATOM 709 C CA . LEU A 1 91 ? 27.919 20.899 -8.782 1.00 88.44 91 LEU A CA 1
ATOM 710 C C . LEU A 1 91 ? 28.973 21.987 -9.011 1.00 88.44 91 LEU A C 1
ATOM 712 O O . LEU A 1 91 ? 28.934 22.659 -10.041 1.00 88.44 91 LEU A O 1
ATOM 716 N N . GLU A 1 92 ? 29.954 22.123 -8.122 1.00 87.62 92 GLU A N 1
ATOM 717 C CA . GLU A 1 92 ? 31.116 22.990 -8.298 1.00 87.62 92 GLU A CA 1
ATOM 718 C C . GLU A 1 92 ? 31.962 22.506 -9.479 1.00 87.62 92 GLU A C 1
ATOM 720 O O . GLU A 1 92 ? 32.282 23.298 -10.354 1.00 87.62 92 GLU A O 1
ATOM 725 N N . MET A 1 93 ? 32.244 21.207 -9.607 1.00 83.88 93 MET A N 1
ATOM 726 C CA . MET A 1 93 ? 32.979 20.657 -10.755 1.00 83.88 93 MET A CA 1
ATOM 727 C C . MET A 1 93 ? 32.237 20.843 -12.088 1.00 83.88 93 MET A C 1
ATOM 729 O O . MET A 1 93 ? 32.867 21.116 -13.112 1.00 83.88 93 MET A O 1
ATOM 733 N N . LEU A 1 94 ? 30.908 20.719 -12.084 1.00 81.81 94 LEU A N 1
ATOM 734 C CA . LEU A 1 94 ? 30.067 20.922 -13.265 1.00 81.81 94 LEU A CA 1
ATOM 735 C C . LEU A 1 94 ? 29.945 22.406 -13.641 1.00 81.81 94 LEU A C 1
ATOM 737 O O . LEU A 1 94 ? 30.022 22.742 -14.821 1.00 81.81 94 LEU A O 1
ATOM 741 N N . SER A 1 95 ? 29.804 23.299 -12.658 1.00 81.81 95 SER A N 1
ATOM 742 C CA . SER A 1 95 ? 29.729 24.755 -12.870 1.00 81.81 95 SER A CA 1
ATOM 743 C C . SER A 1 95 ? 31.087 25.384 -13.191 1.00 81.81 95 SER A C 1
ATOM 745 O O . SER A 1 95 ? 31.152 26.322 -13.982 1.00 81.81 95 SER A O 1
ATOM 747 N N . SER A 1 96 ? 32.180 24.815 -12.674 1.00 76.44 96 SER A N 1
ATOM 748 C CA . SER A 1 96 ? 33.563 25.180 -13.015 1.00 76.44 96 SER A CA 1
ATOM 749 C C . SER A 1 96 ? 33.938 24.819 -14.454 1.00 76.44 96 SER A C 1
ATOM 751 O O . SER A 1 96 ? 35.017 25.190 -14.910 1.00 76.44 96 SER A O 1
ATOM 753 N N . GLY A 1 97 ? 33.087 24.079 -15.178 1.00 58.16 97 GLY A N 1
ATOM 754 C CA . GLY A 1 97 ? 33.231 23.841 -16.615 1.00 58.16 97 GLY A CA 1
ATOM 755 C C . GLY A 1 97 ? 34.515 23.116 -17.033 1.00 58.16 97 GLY A C 1
ATOM 756 O O . GLY A 1 97 ? 34.837 23.095 -18.218 1.00 58.16 97 GLY A O 1
ATOM 757 N N . ASN A 1 98 ? 35.256 22.508 -16.102 1.00 53.50 98 ASN A N 1
ATOM 758 C CA . ASN A 1 98 ? 36.560 21.907 -16.379 1.00 53.50 98 ASN A CA 1
ATOM 759 C C . ASN A 1 98 ? 36.467 20.385 -16.568 1.00 53.50 98 ASN A C 1
ATOM 761 O O . ASN A 1 98 ? 37.245 19.622 -15.999 1.00 53.50 98 ASN A O 1
ATOM 765 N N . PHE A 1 99 ? 35.535 19.935 -17.413 1.00 55.09 99 PHE A N 1
ATOM 766 C CA . PHE A 1 99 ? 35.572 18.594 -18.009 1.00 55.09 99 PHE A CA 1
ATOM 767 C C . PHE A 1 99 ? 36.512 18.605 -19.226 1.00 55.09 99 PHE A C 1
ATOM 769 O O . PHE A 1 99 ? 36.124 18.363 -20.368 1.00 55.09 99 PHE A O 1
ATOM 776 N N . ALA A 1 100 ? 37.788 18.906 -18.977 1.00 44.31 100 ALA A N 1
ATOM 777 C CA . ALA A 1 100 ? 38.850 18.610 -19.924 1.00 44.31 100 ALA A CA 1
ATOM 778 C C . ALA A 1 100 ? 39.157 17.109 -19.828 1.00 44.31 100 ALA A C 1
ATOM 780 O O . ALA A 1 100 ? 39.909 16.648 -18.972 1.00 44.31 100 ALA A O 1
ATOM 781 N N . SER A 1 101 ? 38.520 16.342 -20.708 1.00 42.47 101 SER A N 1
ATOM 782 C CA . SER A 1 101 ? 38.903 14.968 -21.027 1.00 42.47 101 SER A CA 1
ATOM 783 C C . SER A 1 101 ? 40.407 14.911 -21.358 1.00 42.47 101 SER A C 1
ATOM 785 O O . SER A 1 101 ? 40.839 15.658 -22.241 1.00 42.47 101 SER A O 1
ATOM 787 N N . PRO A 1 102 ? 41.233 14.053 -20.725 1.00 46.16 102 PRO A N 1
ATOM 788 C CA . PRO A 1 102 ? 42.631 13.911 -21.102 1.00 46.16 102 PRO A CA 1
ATOM 789 C C . PRO A 1 102 ? 42.712 13.015 -22.341 1.00 46.16 102 PRO A C 1
ATOM 791 O O . PRO A 1 102 ? 42.960 11.816 -22.259 1.00 46.16 102 PRO A O 1
ATOM 794 N N . ALA A 1 103 ? 42.474 13.606 -23.509 1.00 41.88 103 ALA A N 1
ATOM 795 C CA . ALA A 1 103 ? 42.772 12.993 -24.794 1.00 41.88 103 ALA A CA 1
ATOM 796 C C . ALA A 1 103 ? 43.418 14.037 -25.713 1.00 41.88 103 ALA A C 1
ATOM 798 O O . ALA A 1 103 ? 42.744 14.868 -26.307 1.00 41.88 103 ALA A O 1
ATOM 799 N N . SER A 1 104 ? 44.751 13.969 -25.779 1.00 46.06 104 SER A N 1
ATOM 800 C CA . SER A 1 104 ? 45.591 14.289 -26.942 1.00 46.06 104 SER A CA 1
ATOM 801 C C . SER A 1 104 ? 45.275 15.555 -27.758 1.00 46.06 104 SER A C 1
ATOM 803 O O . SER A 1 104 ? 44.477 15.498 -28.688 1.00 46.06 104 SER A O 1
ATOM 805 N N . SER A 1 105 ? 46.057 16.617 -27.550 1.00 38.28 105 SER A N 1
ATOM 806 C CA . SER A 1 105 ? 46.781 17.285 -28.648 1.00 38.28 105 SER A CA 1
ATOM 807 C C . SER A 1 105 ? 47.695 18.388 -28.112 1.00 38.28 105 SER A C 1
ATOM 809 O O . SER A 1 105 ? 47.236 19.362 -27.518 1.00 38.28 105 SER A O 1
ATOM 811 N N . GLU A 1 106 ? 48.991 18.226 -28.366 1.00 45.34 106 GLU A N 1
ATOM 812 C CA . GLU A 1 106 ? 49.974 19.304 -28.425 1.00 45.34 106 GLU A CA 1
ATOM 813 C C . GLU A 1 106 ? 49.505 20.408 -29.384 1.00 45.34 106 GLU A C 1
ATOM 815 O O . GLU A 1 106 ? 49.168 20.116 -30.529 1.00 45.34 106 GLU A O 1
ATOM 820 N N . ALA A 1 107 ? 49.540 21.665 -28.942 1.00 41.72 107 ALA A N 1
ATOM 821 C CA . ALA A 1 107 ? 50.072 22.780 -29.726 1.00 41.72 107 ALA A CA 1
ATOM 822 C C . ALA A 1 107 ? 50.148 24.048 -28.865 1.00 41.72 107 ALA A C 1
ATOM 824 O O . ALA A 1 107 ? 49.175 24.508 -28.273 1.00 41.72 107 ALA A O 1
ATOM 825 N N . GLU A 1 108 ? 51.352 24.601 -28.825 1.00 44.19 108 GLU A N 1
ATOM 826 C CA . GLU A 1 108 ? 51.732 25.892 -28.272 1.00 44.19 108 GLU A CA 1
ATOM 827 C C . GLU A 1 108 ? 50.881 27.043 -28.836 1.00 44.19 108 GLU A C 1
ATOM 829 O O . GLU A 1 108 ? 50.629 27.082 -30.040 1.00 44.19 108 GLU A O 1
ATOM 834 N N . SER A 1 109 ? 50.577 28.063 -28.018 1.00 38.88 109 SER A N 1
ATOM 835 C CA . SER A 1 109 ? 51.052 29.448 -28.241 1.00 38.88 109 SER A CA 1
ATOM 836 C C . SER A 1 109 ? 50.252 30.525 -27.485 1.00 38.88 109 SER A C 1
ATOM 838 O O . SER A 1 109 ? 49.119 30.834 -27.824 1.00 38.88 109 SER A O 1
ATOM 840 N N . LYS A 1 110 ? 50.983 31.226 -26.605 1.00 36.12 110 LYS A N 1
ATOM 841 C CA . LYS A 1 110 ? 51.134 32.698 -26.555 1.00 36.12 110 LYS A CA 1
ATOM 842 C C . LYS A 1 110 ? 50.047 33.579 -25.895 1.00 36.12 110 LYS A C 1
ATOM 844 O O . LYS A 1 110 ? 48.885 33.627 -26.266 1.00 36.12 110 LYS A O 1
ATOM 849 N N . ALA A 1 111 ? 50.554 34.362 -24.940 1.00 44.06 111 ALA A N 1
ATOM 850 C CA . ALA A 1 111 ? 49.927 35.343 -24.056 1.00 44.06 111 ALA A CA 1
ATOM 851 C C . ALA A 1 111 ? 49.375 36.623 -24.713 1.00 44.06 111 ALA A C 1
ATOM 853 O O . ALA A 1 111 ? 49.952 37.075 -25.698 1.00 44.06 111 ALA A O 1
ATOM 854 N N . THR A 1 112 ? 48.383 37.278 -24.077 1.00 36.84 112 THR A N 1
ATOM 855 C CA . THR A 1 112 ? 48.308 38.719 -23.660 1.00 36.84 112 THR A CA 1
ATOM 856 C C . THR A 1 112 ? 46.894 39.025 -23.107 1.00 36.84 112 THR A C 1
ATOM 858 O O . THR A 1 112 ? 45.909 38.627 -23.704 1.00 36.84 112 THR A O 1
ATOM 861 N N . SER A 1 113 ? 46.742 39.469 -21.853 1.00 36.91 113 SER A N 1
ATOM 862 C CA . SER A 1 113 ? 46.679 40.861 -21.346 1.00 36.91 113 SER A CA 1
ATOM 863 C C . SER A 1 113 ? 45.315 41.580 -21.449 1.00 36.91 113 SER A C 1
ATOM 865 O O . SER A 1 113 ? 44.842 41.887 -22.534 1.00 36.91 113 SER A O 1
ATOM 867 N N . SER A 1 114 ? 44.823 41.968 -20.260 1.00 36.22 114 SER A N 1
ATOM 868 C CA . SER A 1 114 ? 44.059 43.177 -19.875 1.00 36.22 114 SER A CA 1
ATOM 869 C C . SER A 1 114 ? 42.639 43.463 -20.408 1.00 36.22 114 SER A C 1
ATOM 871 O O . SER A 1 114 ? 42.473 43.861 -21.551 1.00 36.22 114 SER A O 1
ATOM 873 N N . ASN A 1 115 ? 41.697 43.459 -19.450 1.00 41.69 115 ASN A N 1
ATOM 874 C CA . ASN A 1 115 ? 40.807 44.562 -19.022 1.00 41.69 115 ASN A CA 1
ATOM 875 C C . ASN A 1 115 ? 39.816 45.189 -20.032 1.00 41.69 115 ASN A C 1
ATOM 877 O O . ASN A 1 115 ? 40.242 45.734 -21.042 1.00 41.69 115 ASN A O 1
ATOM 881 N N . VAL A 1 116 ? 38.523 45.224 -19.658 1.00 33.88 116 VAL A N 1
ATOM 882 C CA . VAL A 1 116 ? 37.545 46.346 -19.732 1.00 33.88 116 VAL A CA 1
ATOM 883 C C . VAL A 1 116 ? 36.108 45.786 -19.658 1.00 33.88 116 VAL A C 1
ATOM 885 O O . VAL A 1 116 ? 35.755 44.837 -20.349 1.00 33.88 116 VAL A O 1
ATOM 888 N N . ALA A 1 117 ? 35.299 46.377 -18.773 1.00 41.12 117 A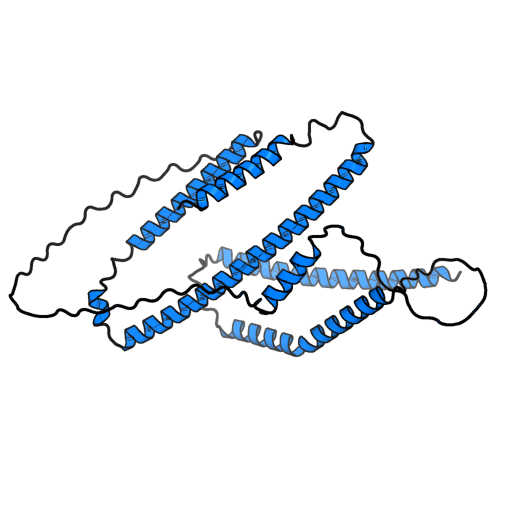LA A N 1
ATOM 889 C CA . ALA A 1 117 ? 33.874 46.106 -18.553 1.00 41.12 117 ALA A CA 1
ATOM 890 C C . ALA A 1 117 ? 32.959 46.797 -19.610 1.00 41.12 117 ALA A C 1
ATOM 892 O O . ALA A 1 117 ? 33.455 47.357 -20.582 1.00 41.12 117 ALA A O 1
ATOM 893 N N . PRO A 1 118 ? 31.631 46.836 -19.391 1.00 63.72 118 PRO A N 1
ATOM 894 C CA . PRO A 1 118 ? 30.578 46.073 -20.068 1.00 63.72 118 PRO A CA 1
ATOM 895 C C . PRO A 1 118 ? 29.947 46.809 -21.277 1.00 63.72 118 PRO A C 1
ATOM 897 O O . PRO A 1 118 ? 30.234 47.984 -21.515 1.00 63.72 118 PRO A O 1
ATOM 900 N N . PRO A 1 119 ? 28.991 46.178 -21.987 1.00 50.28 119 PRO A N 1
ATOM 901 C CA . PRO A 1 119 ? 27.780 46.939 -22.295 1.00 50.28 119 PRO A CA 1
ATOM 902 C C . PRO A 1 119 ? 26.465 46.174 -22.104 1.00 50.28 119 PRO A C 1
ATOM 904 O O . PRO A 1 119 ? 26.385 44.948 -22.135 1.00 50.28 119 PRO A O 1
ATOM 907 N N . ALA A 1 120 ? 25.437 46.990 -21.898 1.00 38.66 120 ALA A N 1
ATOM 908 C CA . ALA A 1 120 ? 24.056 46.658 -21.620 1.00 38.66 120 ALA A CA 1
ATOM 909 C C . ALA A 1 120 ? 23.267 46.121 -22.829 1.00 38.66 120 ALA A C 1
ATOM 911 O O . ALA A 1 120 ? 23.537 46.458 -23.979 1.00 38.66 120 ALA A O 1
ATOM 912 N N . SER A 1 121 ? 22.241 45.346 -22.473 1.00 41.47 121 SER A N 1
ATOM 913 C CA . SER A 1 121 ? 20.896 45.218 -23.046 1.00 41.47 121 SER A CA 1
ATOM 914 C C . SER A 1 121 ? 20.686 45.444 -24.545 1.00 41.47 121 SER A C 1
ATOM 916 O O . SER A 1 121 ? 20.654 46.573 -25.029 1.00 41.47 121 SER A O 1
ATOM 918 N N . THR A 1 122 ? 20.289 44.367 -25.229 1.00 33.09 122 THR A N 1
ATOM 919 C CA . THR A 1 122 ? 19.286 44.452 -26.298 1.00 33.09 122 THR A CA 1
ATOM 920 C C . THR A 1 122 ? 18.183 43.427 -26.043 1.00 33.09 122 THR A C 1
ATOM 922 O O . THR A 1 122 ? 18.441 42.249 -25.815 1.00 33.09 122 THR A O 1
ATOM 925 N N . ASN A 1 123 ? 16.950 43.933 -26.018 1.00 41.31 123 ASN A N 1
ATOM 926 C CA . ASN A 1 123 ? 15.711 43.177 -25.911 1.00 41.31 123 ASN A CA 1
ATOM 927 C C . ASN A 1 123 ? 15.596 42.157 -27.048 1.00 41.31 123 ASN A C 1
ATOM 929 O O . ASN A 1 123 ? 15.597 42.539 -28.217 1.00 41.31 123 ASN A O 1
ATOM 933 N N . SER A 1 124 ? 15.374 40.893 -26.695 1.00 32.72 124 SER A N 1
ATOM 934 C CA . SER A 1 124 ? 14.748 39.909 -27.573 1.00 32.72 124 SER A CA 1
ATOM 935 C C . SER A 1 124 ? 13.528 39.355 -26.851 1.00 32.72 124 SER A C 1
ATOM 937 O O . SER A 1 124 ? 13.635 38.501 -25.978 1.00 32.72 124 SER A O 1
ATOM 939 N N . VAL A 1 125 ? 12.368 39.895 -27.212 1.00 47.09 125 VAL A N 1
ATOM 940 C CA . VAL A 1 125 ? 11.054 39.355 -26.870 1.00 47.09 125 VAL A CA 1
ATOM 941 C C . VAL A 1 125 ? 10.912 38.011 -27.585 1.00 47.09 125 VAL A C 1
ATOM 943 O O . VAL A 1 125 ? 10.878 37.973 -28.812 1.00 47.09 125 VAL A O 1
ATOM 946 N N . ASN A 1 126 ? 10.848 36.921 -26.822 1.00 38.97 126 ASN A N 1
ATOM 947 C CA . ASN A 1 126 ? 10.243 35.662 -27.247 1.00 38.97 126 ASN A CA 1
ATOM 948 C C . ASN A 1 126 ? 9.625 34.965 -26.018 1.00 38.97 126 ASN A C 1
ATOM 950 O O . ASN A 1 126 ? 10.198 35.059 -24.932 1.00 38.97 126 ASN A O 1
ATOM 954 N N . PRO A 1 127 ? 8.452 34.322 -26.157 1.00 48.91 127 PRO A N 1
ATOM 955 C CA . PRO A 1 127 ? 7.647 33.870 -25.030 1.00 48.91 127 PRO A CA 1
ATOM 956 C C . PRO A 1 127 ? 8.105 32.485 -24.560 1.00 48.91 127 PRO A C 1
ATOM 958 O O . PRO A 1 127 ? 7.800 31.478 -25.197 1.00 48.91 127 PRO A O 1
ATOM 961 N N . SER A 1 128 ? 8.817 32.439 -23.438 1.00 43.59 128 SER A N 1
ATOM 962 C CA . SER A 1 128 ? 9.139 31.199 -22.727 1.00 43.59 128 SER A CA 1
ATOM 963 C C . SER A 1 128 ? 8.313 31.148 -21.444 1.00 43.59 128 SER A C 1
ATOM 965 O O . SER A 1 128 ? 8.723 31.667 -20.415 1.00 43.59 128 SER A O 1
ATOM 967 N N . GLY A 1 129 ? 7.126 30.544 -21.520 1.00 49.12 129 GLY A N 1
ATOM 968 C CA . GLY A 1 129 ? 6.218 30.348 -20.381 1.00 49.12 129 GLY A CA 1
ATOM 969 C C . GLY A 1 129 ? 6.641 29.248 -19.398 1.00 49.12 129 GLY A C 1
ATOM 970 O O . GLY A 1 129 ? 5.844 28.868 -18.547 1.00 49.12 129 GLY A O 1
ATOM 971 N N . ASP A 1 130 ? 7.867 28.731 -19.505 1.00 53.66 130 ASP A N 1
ATOM 972 C CA . ASP A 1 130 ? 8.345 27.611 -18.684 1.00 53.66 130 ASP A CA 1
ATOM 973 C C . ASP A 1 130 ? 9.137 28.068 -17.443 1.00 53.66 130 ASP A C 1
ATOM 975 O O . ASP A 1 130 ? 9.183 27.346 -16.444 1.00 53.66 130 ASP A O 1
ATOM 979 N N . ASP A 1 131 ? 9.698 29.283 -17.457 1.00 57.38 131 ASP A N 1
ATOM 980 C CA . ASP A 1 131 ? 10.439 29.832 -16.310 1.00 57.38 131 ASP A CA 1
ATOM 981 C C . ASP A 1 131 ? 9.488 30.378 -15.222 1.00 57.38 131 ASP A C 1
ATOM 983 O O . ASP A 1 131 ? 9.761 30.246 -14.025 1.00 57.38 131 ASP A O 1
ATOM 987 N N . ASP A 1 132 ? 8.316 30.887 -15.622 1.00 62.53 132 ASP A N 1
ATOM 988 C CA . ASP A 1 132 ? 7.285 31.393 -14.704 1.00 62.53 132 ASP A CA 1
ATOM 989 C C . ASP A 1 132 ? 6.582 30.270 -13.931 1.00 62.53 132 ASP A C 1
ATOM 991 O O . ASP A 1 132 ? 6.228 30.440 -12.763 1.00 62.53 132 ASP A O 1
ATOM 995 N N . PHE A 1 133 ? 6.433 29.084 -14.529 1.00 69.50 133 PHE A N 1
ATOM 996 C CA . PHE A 1 133 ? 5.840 27.935 -13.844 1.00 69.50 133 PHE A CA 1
ATOM 997 C C . PHE A 1 133 ? 6.717 27.467 -12.677 1.00 69.50 133 PHE A C 1
ATOM 999 O O . PHE A 1 133 ? 6.224 27.198 -11.576 1.00 69.50 133 PHE A O 1
ATOM 1006 N N . TRP A 1 134 ? 8.035 27.410 -12.880 1.00 70.31 134 TRP A N 1
ATOM 1007 C CA . TRP A 1 134 ? 8.964 27.013 -11.826 1.00 70.31 134 TRP A CA 1
ATOM 1008 C C . TRP A 1 134 ? 9.094 28.065 -10.731 1.00 70.31 134 TRP A C 1
ATOM 1010 O O . TRP A 1 134 ? 9.152 27.697 -9.555 1.00 70.31 134 TRP A O 1
ATOM 1020 N N . ALA A 1 135 ? 9.075 29.351 -11.089 1.00 73.69 135 ALA A N 1
ATOM 1021 C CA . ALA A 1 135 ? 9.051 30.443 -10.122 1.00 73.69 135 ALA A CA 1
ATOM 1022 C C . ALA A 1 135 ? 7.769 30.420 -9.265 1.00 73.69 135 ALA A C 1
ATOM 1024 O O . ALA A 1 135 ? 7.856 30.457 -8.036 1.00 73.69 135 ALA A O 1
ATOM 1025 N N . ALA A 1 136 ? 6.596 30.243 -9.884 1.00 71.44 136 ALA A N 1
ATOM 1026 C CA . ALA A 1 136 ? 5.308 30.172 -9.189 1.00 71.44 136 ALA A CA 1
ATOM 1027 C C . ALA A 1 136 ? 5.190 28.939 -8.277 1.00 71.44 136 ALA A C 1
ATOM 1029 O O . ALA A 1 136 ? 4.672 29.015 -7.161 1.00 71.44 136 ALA A O 1
ATOM 1030 N N . THR A 1 137 ? 5.725 27.795 -8.710 1.00 69.19 137 THR A N 1
ATOM 1031 C CA . THR A 1 137 ? 5.705 26.567 -7.901 1.00 69.19 137 THR A CA 1
ATOM 1032 C C . THR A 1 137 ? 6.656 26.670 -6.704 1.00 69.19 137 THR A C 1
ATOM 1034 O O . THR A 1 137 ? 6.334 26.179 -5.622 1.00 69.19 137 THR A O 1
ATOM 1037 N N . LYS A 1 138 ? 7.798 27.359 -6.857 1.00 80.06 138 LYS A N 1
ATOM 1038 C CA . LYS A 1 138 ? 8.717 27.659 -5.746 1.00 80.06 138 LYS A CA 1
ATOM 1039 C C . LYS A 1 138 ? 8.097 28.603 -4.719 1.00 80.06 138 LYS A C 1
ATOM 1041 O O . LYS A 1 138 ? 8.202 28.321 -3.530 1.00 80.06 138 LYS A O 1
ATOM 1046 N N . ALA A 1 139 ? 7.431 29.668 -5.168 1.00 76.25 139 ALA A N 1
ATOM 1047 C CA . ALA A 1 139 ? 6.748 30.613 -4.283 1.00 76.25 139 ALA A CA 1
ATOM 1048 C C . ALA A 1 139 ? 5.660 29.916 -3.445 1.00 76.25 139 ALA A C 1
ATOM 1050 O O . ALA A 1 139 ? 5.606 30.077 -2.227 1.00 76.25 139 ALA A O 1
ATOM 1051 N N . ARG A 1 140 ? 4.883 29.018 -4.071 1.00 76.19 140 ARG A N 1
ATOM 1052 C CA . ARG A 1 140 ? 3.865 28.206 -3.386 1.00 76.19 140 ARG A CA 1
ATOM 1053 C C . ARG A 1 140 ? 4.449 27.210 -2.376 1.00 76.19 140 ARG A C 1
ATOM 1055 O O . ARG A 1 140 ? 3.804 26.920 -1.374 1.00 76.19 140 ARG A O 1
ATOM 1062 N N . LEU A 1 141 ? 5.642 26.669 -2.630 1.00 70.69 141 LEU A N 1
ATOM 1063 C CA . LEU A 1 141 ? 6.293 25.696 -1.742 1.00 70.69 141 LEU A CA 1
ATOM 1064 C C . LEU A 1 141 ? 6.958 26.359 -0.523 1.00 70.69 141 LEU A C 1
ATOM 1066 O O . LEU A 1 141 ? 7.044 25.742 0.534 1.00 70.69 141 LEU A O 1
ATOM 1070 N N . LEU A 1 142 ? 7.424 27.601 -0.670 1.00 81.56 142 LEU A N 1
ATOM 1071 C CA . LEU A 1 142 ? 8.084 28.372 0.391 1.00 81.56 142 LEU A CA 1
ATOM 1072 C C . LEU A 1 142 ? 7.105 29.189 1.251 1.00 81.56 142 LEU A C 1
ATOM 1074 O O . LEU A 1 142 ? 7.540 29.869 2.176 1.00 81.56 142 LEU A O 1
ATOM 1078 N N . GLY A 1 143 ? 5.798 29.100 0.979 1.00 51.31 143 GLY A N 1
ATOM 1079 C CA . GLY A 1 143 ? 4.764 29.806 1.740 1.00 51.31 143 GLY A CA 1
ATOM 1080 C C . GLY A 1 143 ? 4.785 31.322 1.542 1.00 51.31 143 GLY A C 1
ATOM 1081 O O . GLY A 1 143 ? 4.247 32.051 2.371 1.00 51.31 143 GLY A O 1
ATOM 1082 N N . GLU A 1 144 ? 5.412 31.805 0.467 1.00 53.34 144 GLU A N 1
ATOM 1083 C CA . GLU A 1 144 ? 5.417 33.224 0.128 1.00 53.34 144 GLU A CA 1
ATOM 1084 C C . GLU A 1 144 ? 4.108 33.533 -0.602 1.00 53.34 144 GLU A C 1
ATOM 1086 O O . GLU A 1 144 ? 3.991 33.408 -1.823 1.00 53.34 144 GLU A O 1
ATOM 1091 N N . GLU A 1 145 ? 3.073 33.826 0.188 1.00 47.53 145 GLU A N 1
ATOM 1092 C CA . GLU A 1 145 ? 1.772 34.248 -0.314 1.00 47.53 145 GLU A CA 1
ATOM 1093 C C . GLU A 1 145 ? 1.938 35.551 -1.104 1.00 47.53 145 GLU A C 1
ATOM 1095 O O . GLU A 1 145 ? 2.284 36.606 -0.566 1.00 47.53 145 GLU A O 1
ATOM 1100 N N . VAL A 1 146 ? 1.701 35.465 -2.413 1.00 47.38 146 VAL A N 1
ATOM 1101 C CA . VAL A 1 146 ? 1.516 36.631 -3.272 1.00 47.38 146 VAL A CA 1
ATOM 1102 C C . VAL A 1 146 ? 0.282 37.360 -2.752 1.00 47.38 146 VAL A C 1
ATOM 1104 O O . VAL A 1 146 ? -0.833 36.856 -2.853 1.00 47.38 146 VAL A O 1
ATOM 1107 N N . ALA A 1 147 ? 0.501 38.530 -2.155 1.00 48.66 147 ALA A N 1
ATOM 1108 C CA . ALA A 1 147 ? -0.551 39.428 -1.714 1.00 48.66 147 ALA A CA 1
ATOM 1109 C C . ALA A 1 147 ? -1.350 39.930 -2.928 1.00 48.66 147 ALA A C 1
ATOM 1111 O O . ALA A 1 147 ? -1.015 40.950 -3.532 1.00 48.66 147 ALA A O 1
ATOM 1112 N N . GLU A 1 148 ? -2.408 39.209 -3.289 1.00 44.88 148 GLU A N 1
ATOM 1113 C CA . GLU A 1 148 ? -3.474 39.740 -4.130 1.00 44.88 148 GLU A CA 1
ATOM 1114 C C . GLU A 1 148 ? -4.416 40.567 -3.249 1.00 44.88 148 GLU A C 1
ATOM 1116 O O . GLU A 1 148 ? -5.226 40.057 -2.477 1.00 44.88 148 GLU A O 1
ATOM 1121 N N . ASN A 1 149 ? -4.264 41.887 -3.367 1.00 42.28 149 ASN A N 1
ATOM 1122 C CA . ASN A 1 149 ? -5.372 42.812 -3.192 1.00 42.28 149 ASN A CA 1
ATOM 1123 C C . ASN A 1 149 ? -6.494 42.387 -4.146 1.00 42.28 149 ASN A C 1
ATOM 1125 O O . ASN A 1 149 ? -6.283 42.426 -5.353 1.00 42.28 149 ASN A O 1
ATOM 1129 N N . ASP A 1 150 ? -7.676 42.087 -3.620 1.00 35.81 150 ASP A N 1
ATOM 1130 C CA . ASP A 1 150 ? -8.882 42.726 -4.133 1.00 35.81 150 ASP A CA 1
ATOM 1131 C C . ASP A 1 150 ? -9.995 42.714 -3.083 1.00 35.81 150 ASP A C 1
ATOM 1133 O O . ASP A 1 150 ? -10.377 41.697 -2.501 1.00 35.81 150 ASP A O 1
ATOM 1137 N N . GLU A 1 151 ? -10.463 43.928 -2.823 1.00 43.72 151 GLU A N 1
ATOM 1138 C CA . GLU A 1 151 ? -11.567 44.284 -1.957 1.00 43.72 151 GLU A CA 1
ATOM 1139 C C . GLU A 1 151 ? -12.882 43.705 -2.495 1.00 43.72 151 GLU A C 1
ATOM 1141 O O . GLU A 1 151 ? -13.281 43.971 -3.627 1.00 43.72 151 GLU A O 1
ATOM 1146 N N . ALA A 1 152 ? -13.626 43.001 -1.644 1.00 40.31 152 ALA A N 1
ATOM 1147 C CA . ALA A 1 152 ? -15.073 42.913 -1.780 1.00 40.31 152 ALA A CA 1
ATOM 1148 C C . ALA A 1 152 ? -15.711 42.814 -0.393 1.00 40.31 152 ALA A C 1
ATOM 1150 O O . ALA A 1 152 ? -15.759 41.764 0.245 1.00 40.31 152 ALA A O 1
ATOM 1151 N N . GLU A 1 153 ? -16.188 43.967 0.065 1.00 40.50 153 GLU A N 1
ATOM 1152 C CA . GLU A 1 153 ? -17.135 44.121 1.157 1.00 40.50 153 GLU A CA 1
ATOM 1153 C C . GLU A 1 153 ? -18.349 43.189 0.982 1.00 40.50 153 GLU A C 1
ATOM 1155 O O . GLU A 1 153 ? -18.989 43.180 -0.068 1.00 40.50 153 GLU A O 1
ATOM 1160 N N . SER A 1 154 ? -18.761 42.502 2.048 1.00 35.03 154 SER A N 1
ATOM 1161 C CA . SER A 1 154 ? -20.184 42.253 2.288 1.00 35.03 154 SER A CA 1
ATOM 1162 C C . SER A 1 154 ? -20.447 42.061 3.780 1.00 35.03 154 SER A C 1
ATOM 1164 O O . SER A 1 154 ? -19.885 41.186 4.434 1.00 35.03 154 SER A O 1
ATOM 1166 N N . LYS A 1 155 ? -21.275 42.961 4.309 1.00 37.84 155 LYS A N 1
ATOM 1167 C CA . LYS A 1 155 ? -21.774 43.041 5.685 1.00 37.84 155 LYS A CA 1
ATOM 1168 C C . LYS A 1 155 ? -23.070 42.232 5.841 1.00 37.84 155 LYS A C 1
ATOM 1170 O O . LYS A 1 155 ? -23.845 42.154 4.893 1.00 37.84 155 LYS A O 1
ATOM 1175 N N . GLY A 1 156 ? -23.353 41.812 7.077 1.00 34.19 156 GLY A N 1
ATOM 1176 C CA . GLY A 1 156 ? -24.668 41.367 7.577 1.00 34.19 156 GLY A CA 1
ATOM 1177 C C . GLY A 1 156 ? -24.552 39.983 8.216 1.00 34.19 156 GLY A C 1
ATOM 1178 O O . GLY A 1 156 ? -24.401 39.007 7.496 1.00 34.19 156 GLY A O 1
ATOM 1179 N N . ASP A 1 157 ? -24.412 39.804 9.531 1.00 33.53 157 ASP A N 1
ATOM 1180 C CA . ASP A 1 157 ? -25.238 40.279 10.658 1.00 33.53 157 ASP A CA 1
ATOM 1181 C C . ASP A 1 157 ? -26.710 39.857 10.526 1.00 33.53 157 ASP A C 1
ATOM 1183 O O . ASP A 1 157 ? -27.466 40.505 9.812 1.00 33.53 157 ASP A O 1
ATOM 1187 N N . GLU A 1 158 ? -27.072 38.721 11.140 1.00 34.50 158 GLU A N 1
ATOM 1188 C CA . GLU A 1 158 ? -28.180 38.606 12.109 1.00 34.50 158 GLU A CA 1
ATOM 1189 C C . GLU A 1 158 ? -28.446 37.134 12.507 1.00 34.50 158 GLU A C 1
ATOM 1191 O O . GLU A 1 158 ? -28.847 36.268 11.733 1.00 34.50 158 GLU A O 1
ATOM 1196 N N . SER A 1 159 ? -28.243 36.861 13.787 1.00 41.88 159 SER A N 1
ATOM 1197 C CA . SER A 1 159 ? -29.002 35.922 14.626 1.00 41.88 159 SER A CA 1
ATOM 1198 C C . SER A 1 159 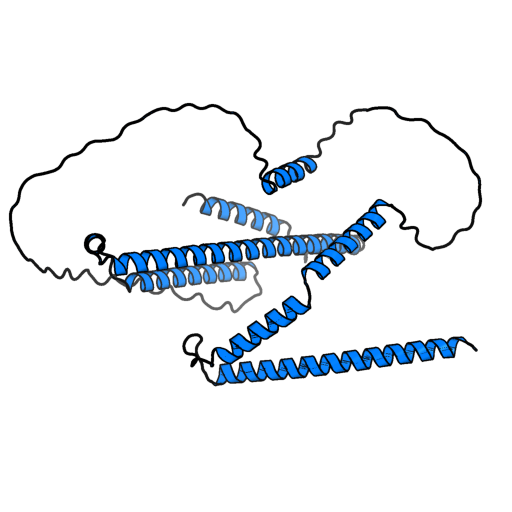? -29.230 36.696 15.932 1.00 41.88 159 SER A C 1
ATOM 1200 O O . SER A 1 159 ? -28.341 37.486 16.264 1.00 41.88 159 SER A O 1
ATOM 1202 N N . PRO A 1 160 ? -30.322 36.529 16.707 1.00 48.56 160 PRO A N 1
ATOM 1203 C CA . PRO A 1 160 ? -31.006 35.258 16.982 1.00 48.56 160 PRO A CA 1
ATOM 1204 C C . PRO A 1 160 ? -32.544 35.381 17.102 1.00 48.56 160 PRO A C 1
ATOM 1206 O O . PRO A 1 160 ? -33.075 36.483 17.178 1.00 48.56 160 PRO A O 1
ATOM 1209 N N . ASP A 1 161 ? -33.273 34.268 17.250 1.00 33.34 161 ASP A N 1
ATOM 1210 C CA . ASP A 1 161 ? -34.425 34.335 18.155 1.00 33.34 161 ASP A CA 1
ATOM 1211 C C . ASP A 1 161 ? -34.747 33.029 18.884 1.00 33.34 161 ASP A C 1
ATOM 1213 O O . ASP A 1 161 ? -34.763 31.927 18.333 1.00 33.34 161 ASP A O 1
ATOM 1217 N N . LEU A 1 162 ? -34.965 33.226 20.179 1.00 43.50 162 LEU A N 1
ATOM 1218 C CA . LEU A 1 162 ? -35.294 32.277 21.228 1.00 43.50 162 LEU A CA 1
ATOM 1219 C C . LEU A 1 162 ? -36.810 32.097 21.289 1.00 43.50 162 LEU A C 1
ATOM 1221 O O . LEU A 1 162 ? -37.516 33.073 21.520 1.00 43.50 162 LEU A O 1
ATOM 1225 N N . VAL A 1 163 ? -37.311 30.857 21.271 1.00 38.38 163 VAL A N 1
ATOM 1226 C CA . VAL A 1 163 ? -38.590 30.553 21.932 1.00 38.38 163 VAL A CA 1
ATOM 1227 C C . VAL A 1 163 ? -38.566 29.164 22.576 1.00 38.38 163 VAL A C 1
ATOM 1229 O O . VAL A 1 163 ? -38.530 28.136 21.912 1.00 38.38 163 VAL A O 1
ATOM 1232 N N . THR A 1 164 ? -38.647 29.159 23.901 1.00 36.47 164 THR A N 1
ATOM 1233 C CA . THR A 1 164 ? -39.271 28.135 24.763 1.00 36.47 164 THR A CA 1
ATOM 1234 C C . THR A 1 164 ? -39.949 28.902 25.914 1.00 36.47 164 THR A C 1
ATOM 1236 O O . THR A 1 164 ? -39.653 30.093 26.063 1.00 36.47 164 THR A O 1
ATOM 1239 N N . PRO A 1 165 ? -40.773 28.306 26.802 1.00 55.38 165 PRO A N 1
ATOM 1240 C CA . PRO A 1 165 ? -41.460 26.999 26.808 1.00 55.38 165 PRO A CA 1
ATOM 1241 C C . PRO A 1 165 ? -42.972 27.127 27.158 1.00 55.38 165 PRO A C 1
ATOM 1243 O O . PRO A 1 165 ? -43.406 28.199 27.564 1.00 55.38 165 PRO A O 1
ATOM 1246 N N . ALA A 1 166 ? -43.756 26.036 27.086 1.00 34.00 166 ALA A N 1
ATOM 1247 C CA . ALA A 1 166 ? -44.669 25.601 28.170 1.00 34.00 166 ALA A CA 1
ATOM 1248 C C . ALA A 1 166 ? -45.598 24.417 27.788 1.00 34.00 166 ALA A C 1
ATOM 1250 O O . ALA A 1 166 ? -46.319 24.462 26.798 1.00 34.00 166 ALA A O 1
ATOM 1251 N N . GLU A 1 167 ? -45.618 23.436 28.702 1.00 33.03 167 GLU A N 1
ATOM 1252 C CA . GLU A 1 167 ? -46.794 22.701 29.216 1.00 33.03 167 GLU A CA 1
ATOM 1253 C C . GLU A 1 167 ? -47.250 21.354 28.600 1.00 33.03 167 GLU A C 1
ATOM 1255 O O . GLU A 1 167 ? -48.117 21.258 27.742 1.00 33.03 167 GLU A O 1
ATOM 1260 N N . ALA A 1 168 ? -46.647 20.287 29.146 1.00 36.62 168 ALA A N 1
ATOM 1261 C CA . ALA A 1 168 ? -47.267 19.171 29.886 1.00 36.62 168 ALA A CA 1
ATOM 1262 C C . ALA A 1 168 ? -48.629 18.569 29.453 1.00 36.62 168 ALA A C 1
ATOM 1264 O O . ALA A 1 168 ? -49.676 19.168 29.670 1.00 36.62 168 ALA A O 1
ATOM 1265 N N . ALA A 1 169 ? -48.604 17.284 29.056 1.00 37.50 169 ALA A N 1
ATOM 1266 C CA . ALA A 1 169 ? -49.418 16.165 29.593 1.00 37.50 169 ALA A CA 1
ATOM 1267 C C . ALA A 1 169 ? -49.070 14.864 28.818 1.00 37.50 169 ALA A C 1
ATOM 1269 O O . ALA A 1 169 ? -49.220 14.805 27.607 1.00 37.50 169 ALA A O 1
ATOM 1270 N N . THR A 1 170 ? -48.378 13.884 29.410 1.00 34.69 170 THR A N 1
ATOM 1271 C CA . THR A 1 170 ? -48.929 12.691 30.098 1.00 34.69 170 THR A CA 1
ATOM 1272 C C . THR A 1 170 ? -49.465 11.576 29.167 1.00 34.69 170 THR A C 1
ATOM 1274 O O . THR A 1 170 ? -50.611 11.605 28.745 1.00 34.69 170 THR A O 1
ATOM 1277 N N . VAL A 1 171 ? -48.634 10.525 29.027 1.00 39.19 171 VAL A N 1
ATOM 1278 C CA . VAL A 1 171 ? -48.961 9.074 28.993 1.00 39.19 171 VAL A CA 1
ATOM 1279 C C . VAL A 1 171 ? -49.596 8.483 27.723 1.00 39.19 171 VAL A C 1
ATOM 1281 O O . VAL A 1 171 ? -50.797 8.579 27.519 1.00 39.19 171 VAL A O 1
ATOM 1284 N N . GLN A 1 172 ? -48.821 7.662 26.998 1.00 38.47 172 GLN A N 1
ATOM 1285 C CA . GLN A 1 172 ? -49.104 6.221 26.880 1.00 38.47 172 GLN A CA 1
ATOM 1286 C C . GLN A 1 172 ? -47.906 5.458 26.300 1.00 38.47 172 GLN A C 1
ATOM 1288 O O . GLN A 1 172 ? -47.454 5.707 25.188 1.00 38.47 172 GLN A O 1
ATOM 1293 N N . GLN A 1 173 ? -47.415 4.504 27.092 1.00 43.09 173 GLN A N 1
ATOM 1294 C CA . GLN A 1 173 ? -46.600 3.390 26.630 1.00 43.09 173 GLN A CA 1
ATOM 1295 C C . GLN A 1 173 ? -47.345 2.679 25.500 1.00 43.09 173 GLN A C 1
ATOM 1297 O O . GLN A 1 173 ? -48.383 2.064 25.736 1.00 43.09 173 GLN A O 1
ATOM 1302 N N . ASN A 1 174 ? -46.795 2.733 24.295 1.00 37.25 174 ASN A N 1
ATOM 1303 C CA . ASN A 1 174 ? -47.085 1.744 23.278 1.00 37.25 174 ASN A CA 1
ATOM 1304 C C . ASN A 1 174 ? -45.742 1.283 22.723 1.00 37.25 174 ASN A C 1
ATOM 1306 O O . ASN A 1 174 ? -45.161 1.910 21.842 1.00 37.25 174 ASN A O 1
ATOM 1310 N N . SER A 1 175 ? -45.227 0.199 23.301 1.00 47.44 175 SER A N 1
ATOM 1311 C CA . SER A 1 175 ? -44.158 -0.610 22.725 1.00 47.44 175 SER A CA 1
ATOM 1312 C C . SER A 1 175 ? -44.695 -1.275 21.458 1.00 47.44 175 SER A C 1
ATOM 1314 O O . SER A 1 175 ? -44.959 -2.473 21.428 1.00 47.44 175 SER A O 1
ATOM 1316 N N . GLN A 1 176 ? -44.903 -0.484 20.407 1.00 38.12 176 GLN A N 1
ATOM 1317 C CA . GLN A 1 176 ? -44.957 -1.008 19.057 1.00 38.12 176 GLN A CA 1
ATOM 1318 C C . GLN A 1 176 ? -43.515 -1.265 18.650 1.00 38.12 176 GLN A C 1
ATOM 1320 O O . GLN A 1 176 ? -42.811 -0.385 18.164 1.00 38.12 176 GLN A O 1
ATOM 1325 N N . PHE A 1 177 ? -43.094 -2.503 18.904 1.00 39.09 177 PHE A N 1
ATOM 1326 C CA . PHE A 1 177 ? -42.128 -3.205 18.075 1.00 39.09 177 PHE A CA 1
ATOM 1327 C C . PHE A 1 177 ? -42.611 -3.022 16.629 1.00 39.09 177 PHE A C 1
ATOM 1329 O O . PHE A 1 177 ? -43.494 -3.735 16.155 1.00 39.09 177 PHE A O 1
ATOM 1336 N N . SER A 1 178 ? -42.143 -1.962 15.970 1.00 38.97 178 SER A N 1
ATOM 1337 C CA . SER A 1 178 ? -42.246 -1.867 14.526 1.00 38.97 178 SER A CA 1
ATOM 1338 C C . SER A 1 178 ? -41.292 -2.926 14.017 1.00 38.97 178 SER A C 1
ATOM 1340 O O . SER A 1 178 ? -40.085 -2.709 13.965 1.00 38.97 178 SER A O 1
ATOM 1342 N N . GLU A 1 179 ? -41.839 -4.099 13.712 1.00 42.22 179 GLU A N 1
ATOM 1343 C CA . GLU A 1 179 ? -41.263 -4.994 12.720 1.00 42.22 179 GLU A CA 1
ATOM 1344 C C . GLU A 1 179 ? -41.172 -4.179 11.424 1.00 42.22 179 GLU A C 1
ATOM 1346 O O . GLU A 1 179 ? -42.091 -4.153 10.605 1.00 42.22 179 GLU A O 1
ATOM 1351 N N . GLN A 1 180 ? -40.091 -3.407 11.289 1.00 42.47 180 GLN A N 1
ATOM 1352 C CA . GLN A 1 180 ? -39.692 -2.883 9.999 1.00 42.47 180 GLN A CA 1
ATOM 1353 C C . GLN A 1 180 ? -39.529 -4.096 9.081 1.00 42.47 180 GLN A C 1
ATOM 1355 O O . GLN A 1 180 ? -38.916 -5.089 9.489 1.00 42.47 180 GLN A O 1
ATOM 1360 N N . PRO A 1 181 ? -40.117 -4.054 7.876 1.00 41.94 181 PRO A N 1
ATOM 1361 C CA . PRO A 1 181 ? -40.020 -5.159 6.945 1.00 41.94 181 PRO A CA 1
ATOM 1362 C C . PRO A 1 181 ? -38.536 -5.420 6.697 1.00 41.94 181 PRO A C 1
ATOM 1364 O O . PRO A 1 181 ? -37.791 -4.483 6.411 1.00 41.94 181 PRO A O 1
ATOM 1367 N N . LEU A 1 182 ? -38.121 -6.680 6.858 1.00 45.06 182 LEU A N 1
ATOM 1368 C CA . LEU A 1 182 ? -36.840 -7.190 6.377 1.00 45.06 182 LEU A CA 1
ATOM 1369 C C . LEU A 1 182 ? -36.605 -6.588 4.991 1.00 45.06 182 LEU A C 1
ATOM 1371 O O . LEU A 1 182 ? -37.331 -6.921 4.056 1.00 45.06 182 LEU A O 1
ATOM 1375 N N . HIS A 1 183 ? -35.664 -5.647 4.889 1.00 51.06 183 HIS A N 1
ATOM 1376 C CA . HIS A 1 183 ? -35.230 -5.117 3.607 1.00 51.06 183 HIS A CA 1
ATOM 1377 C C . HIS A 1 183 ? -34.863 -6.323 2.745 1.00 51.06 183 HIS A C 1
ATOM 1379 O O . HIS A 1 183 ? -33.967 -7.083 3.113 1.00 51.06 183 HIS A O 1
ATOM 1385 N N . GLU A 1 184 ? -35.610 -6.535 1.659 1.00 54.38 184 GLU A N 1
ATOM 1386 C CA . GLU A 1 184 ? -35.281 -7.528 0.644 1.00 54.38 184 GLU A CA 1
ATOM 1387 C C . GLU A 1 184 ? -33.835 -7.268 0.225 1.00 54.38 184 GLU A C 1
ATOM 1389 O O . GLU A 1 184 ? -33.508 -6.223 -0.343 1.00 54.38 184 GLU A O 1
ATOM 1394 N N . GLU A 1 185 ? -32.948 -8.178 0.623 1.00 55.22 185 GLU A N 1
ATOM 1395 C CA . GLU A 1 185 ? -31.543 -8.120 0.267 1.00 55.22 185 GLU A CA 1
ATOM 1396 C C . GLU A 1 185 ? -31.478 -8.118 -1.266 1.00 55.22 185 GLU A C 1
ATOM 1398 O O . GLU A 1 185 ? -32.021 -9.039 -1.884 1.00 55.22 185 GLU A O 1
ATOM 1403 N N . PRO A 1 186 ? -30.887 -7.090 -1.902 1.00 62.84 186 PRO A N 1
ATOM 1404 C CA . PRO A 1 186 ? -30.887 -6.996 -3.352 1.00 62.84 186 PRO A CA 1
ATOM 1405 C C . PRO A 1 186 ? -30.272 -8.270 -3.933 1.00 62.84 186 PRO A C 1
ATOM 1407 O O . PRO A 1 186 ? -29.198 -8.713 -3.496 1.00 62.84 186 PRO A O 1
ATOM 1410 N N . GLU A 1 187 ? -30.978 -8.875 -4.893 1.00 67.19 187 GLU A N 1
ATOM 1411 C CA . GLU A 1 187 ? -30.538 -10.098 -5.560 1.00 67.19 187 GLU A CA 1
ATOM 1412 C C . GLU A 1 187 ? -29.075 -9.943 -6.003 1.00 67.19 187 GLU A C 1
ATOM 1414 O O . GLU A 1 187 ? -28.641 -8.877 -6.457 1.00 67.19 187 GLU A O 1
ATOM 1419 N N . LEU A 1 188 ? -28.276 -10.984 -5.752 1.00 70.62 188 LEU A N 1
ATOM 1420 C CA . LEU A 1 188 ? -26.858 -11.007 -6.106 1.00 70.62 188 LEU A CA 1
ATOM 1421 C C . LEU A 1 188 ? -26.728 -10.745 -7.604 1.00 70.62 188 LEU A C 1
ATOM 1423 O O . LEU A 1 188 ? -27.238 -11.527 -8.404 1.00 70.62 188 LEU A O 1
ATOM 1427 N N . ALA A 1 189 ? -26.030 -9.668 -7.972 1.00 76.19 189 ALA A N 1
ATOM 1428 C CA . ALA A 1 189 ? -25.634 -9.469 -9.358 1.00 76.19 189 ALA A CA 1
ATOM 1429 C C . ALA A 1 189 ? -24.862 -10.712 -9.832 1.00 76.19 189 ALA A C 1
ATOM 1431 O O . ALA A 1 189 ? -24.056 -11.278 -9.079 1.00 76.19 189 ALA A O 1
ATOM 1432 N N . GLU A 1 190 ? -25.136 -11.158 -11.057 1.00 78.69 190 GLU A N 1
ATOM 1433 C CA . GLU A 1 190 ? -24.463 -12.322 -11.624 1.00 78.69 190 GLU A CA 1
ATOM 1434 C C . GLU A 1 190 ? -22.960 -12.047 -11.745 1.00 78.69 190 GLU A C 1
ATOM 1436 O O . GLU A 1 190 ? -2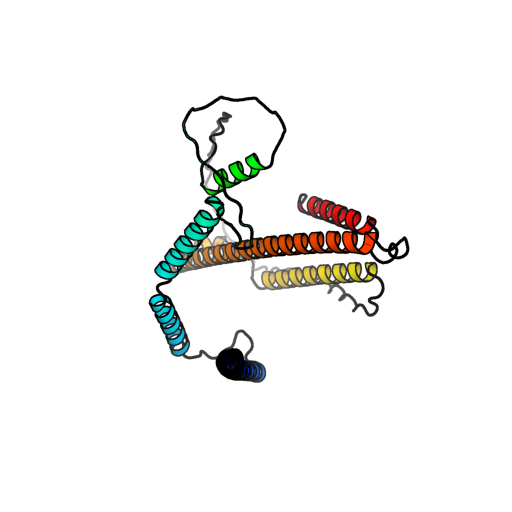2.531 -10.977 -12.175 1.00 78.69 190 GLU A O 1
ATOM 1441 N N . MET A 1 191 ? -22.152 -13.018 -11.316 1.00 83.25 191 MET A N 1
ATOM 1442 C CA . MET A 1 191 ? -20.699 -12.920 -11.398 1.00 83.25 191 MET A CA 1
ATOM 1443 C C . MET A 1 191 ? -20.278 -12.880 -12.876 1.00 83.25 191 MET A C 1
ATOM 1445 O O . MET A 1 191 ? -20.697 -13.765 -13.630 1.00 83.25 191 MET A O 1
ATOM 1449 N N . PRO A 1 192 ? -19.436 -11.916 -13.296 1.00 83.50 192 PRO A N 1
ATOM 1450 C CA . PRO A 1 192 ? -18.985 -11.833 -14.678 1.00 83.50 192 PRO A CA 1
ATOM 1451 C C . PRO A 1 192 ? -18.253 -13.120 -15.077 1.00 83.50 192 PRO A C 1
ATOM 1453 O O . PRO A 1 192 ? -17.457 -13.673 -14.309 1.00 83.50 192 PRO A O 1
ATOM 1456 N N . ALA A 1 193 ? -18.554 -13.620 -16.275 1.00 82.31 193 ALA A N 1
ATOM 1457 C CA . ALA A 1 193 ? -17.997 -14.871 -16.770 1.00 82.31 193 ALA A CA 1
ATOM 1458 C C . ALA A 1 193 ? -16.485 -14.737 -17.045 1.00 82.31 193 ALA A C 1
ATOM 1460 O O . ALA A 1 193 ? -16.023 -13.684 -17.488 1.00 82.31 193 ALA A O 1
ATOM 1461 N N . PRO A 1 194 ? -15.689 -15.798 -16.816 1.00 80.06 194 PRO A N 1
ATOM 1462 C CA . PRO A 1 194 ? -14.270 -15.772 -17.137 1.00 80.06 194 PRO A CA 1
ATOM 1463 C C . PRO A 1 194 ? -14.066 -15.664 -18.652 1.00 80.06 194 PRO A C 1
ATOM 1465 O O . PRO A 1 194 ? -14.640 -16.436 -19.421 1.00 80.06 194 PRO A O 1
ATOM 1468 N N . VAL A 1 195 ? -13.210 -14.736 -19.075 1.00 80.31 195 VAL A N 1
ATOM 1469 C CA . VAL A 1 195 ? -12.815 -14.598 -20.481 1.00 80.31 195 VAL A CA 1
ATOM 1470 C C . VAL A 1 195 ? -11.938 -15.780 -20.875 1.00 80.31 195 VAL A C 1
ATOM 1472 O O . VAL A 1 195 ? -10.916 -16.042 -20.240 1.00 80.31 195 VAL A O 1
ATOM 1475 N N . VAL A 1 196 ? -12.343 -16.498 -21.920 1.00 81.31 196 VAL A N 1
ATOM 1476 C CA . VAL A 1 196 ? -11.619 -17.671 -22.441 1.00 81.31 196 VAL A CA 1
ATOM 1477 C C . VAL A 1 196 ? -10.773 -17.311 -23.669 1.00 81.31 196 VAL A C 1
ATOM 1479 O O . VAL A 1 196 ? -9.768 -17.968 -23.932 1.00 81.31 196 VAL A O 1
ATOM 1482 N N . GLU A 1 197 ? -11.131 -16.245 -24.387 1.00 79.12 197 GLU A N 1
ATOM 1483 C CA . GLU A 1 197 ? -10.490 -15.816 -25.633 1.00 79.12 197 GLU A CA 1
ATOM 1484 C C . GLU A 1 197 ? -9.850 -14.431 -25.447 1.00 79.12 197 GLU A C 1
ATOM 1486 O O . GLU A 1 197 ? -10.531 -13.461 -25.124 1.00 79.12 197 GLU A O 1
ATOM 1491 N N . PHE A 1 198 ? -8.527 -14.344 -25.625 1.00 79.56 198 PHE A N 1
ATOM 1492 C CA . PHE A 1 198 ? -7.725 -13.128 -25.396 1.00 79.56 198 PHE A CA 1
ATOM 1493 C C . PHE A 1 198 ? -7.313 -12.430 -26.701 1.00 79.56 198 PHE A C 1
ATOM 1495 O O . PHE A 1 198 ? -6.478 -11.526 -26.685 1.00 79.56 198 PHE A O 1
ATOM 1502 N N . ASP A 1 199 ? -7.860 -12.874 -27.831 1.00 83.31 199 ASP A N 1
ATOM 1503 C CA . ASP A 1 199 ? -7.375 -12.482 -29.154 1.00 83.31 199 ASP A CA 1
ATOM 1504 C C . ASP A 1 199 ? -7.915 -11.112 -29.604 1.00 83.31 199 ASP A C 1
ATOM 1506 O O . ASP A 1 199 ? -7.309 -10.468 -30.460 1.00 83.31 199 ASP A O 1
ATOM 1510 N N . ASP A 1 200 ? -9.015 -10.637 -29.006 1.00 87.12 200 ASP A N 1
ATOM 1511 C CA . ASP A 1 200 ? -9.615 -9.332 -29.301 1.00 87.12 200 ASP A CA 1
ATOM 1512 C C . ASP A 1 200 ? -9.391 -8.335 -28.141 1.00 87.12 200 ASP A C 1
ATOM 1514 O O . ASP A 1 200 ? -9.903 -8.544 -27.032 1.00 87.12 200 ASP A O 1
ATOM 1518 N N . PRO A 1 201 ? -8.655 -7.225 -28.362 1.00 85.31 201 PRO A N 1
ATOM 1519 C CA . PRO A 1 201 ? -8.419 -6.217 -27.331 1.00 85.31 201 PRO A CA 1
ATOM 1520 C C . PRO A 1 201 ? -9.705 -5.533 -26.847 1.00 85.31 201 PRO A C 1
ATOM 1522 O O . PRO A 1 201 ? -9.740 -5.060 -25.712 1.00 85.31 201 PRO A O 1
ATOM 1525 N N . VAL A 1 202 ? -10.760 -5.477 -27.666 1.00 87.50 202 VAL A N 1
ATOM 1526 C CA . VAL A 1 202 ? -12.035 -4.851 -27.285 1.00 87.50 202 VAL A CA 1
ATOM 1527 C C . VAL A 1 202 ? -12.772 -5.712 -26.262 1.00 87.50 202 VAL A C 1
ATOM 1529 O O . VAL A 1 202 ? -13.214 -5.196 -25.238 1.00 87.50 202 VAL A O 1
ATOM 1532 N N . VAL A 1 203 ? -12.819 -7.027 -26.489 1.00 87.31 203 VAL A N 1
ATOM 1533 C CA . VAL A 1 203 ? -13.440 -8.000 -25.572 1.00 87.31 203 VAL A CA 1
ATOM 1534 C C . VAL A 1 203 ? -12.723 -8.012 -24.221 1.00 87.31 203 VAL A C 1
ATOM 1536 O O . VAL A 1 203 ? -13.358 -8.098 -23.171 1.00 87.31 203 VAL A O 1
ATOM 1539 N N . LEU A 1 204 ? -11.395 -7.862 -24.222 1.00 86.94 204 LEU A N 1
ATOM 1540 C CA . LEU A 1 204 ? -10.620 -7.763 -22.985 1.00 86.94 204 LEU A CA 1
ATOM 1541 C C . LEU A 1 204 ? -10.928 -6.493 -22.193 1.00 86.94 204 LEU A C 1
ATOM 1543 O O . LEU A 1 204 ? -11.005 -6.552 -20.967 1.00 86.94 204 LEU A O 1
ATOM 1547 N N . LEU A 1 205 ? -11.101 -5.357 -22.869 1.00 88.25 205 LEU A N 1
ATOM 1548 C CA . LEU A 1 205 ? -11.472 -4.109 -22.206 1.00 88.25 205 LEU A CA 1
ATOM 1549 C C . LEU A 1 205 ? -12.863 -4.207 -21.579 1.00 88.25 205 LEU A C 1
ATOM 1551 O O . LEU A 1 205 ? -13.011 -3.857 -20.411 1.00 88.25 205 LEU A O 1
ATOM 1555 N N . GLU A 1 206 ? -13.842 -4.734 -22.317 1.00 89.50 206 GLU A N 1
ATOM 1556 C CA . GLU A 1 206 ? -15.209 -4.939 -21.825 1.00 89.50 206 GLU A CA 1
ATOM 1557 C C . GLU A 1 206 ? -15.232 -5.865 -20.600 1.00 89.50 206 GLU A C 1
ATOM 1559 O O . GLU A 1 206 ? -15.794 -5.531 -19.558 1.00 89.50 206 GLU A O 1
ATOM 1564 N N . ALA A 1 207 ? -14.497 -6.974 -20.652 1.00 88.25 207 ALA A N 1
ATOM 1565 C CA . ALA A 1 207 ? -14.407 -7.884 -19.520 1.00 88.25 207 ALA A CA 1
ATOM 1566 C C . ALA A 1 207 ? -13.710 -7.281 -18.290 1.00 88.25 207 ALA A C 1
ATOM 1568 O O . ALA A 1 207 ? -14.066 -7.596 -17.151 1.00 88.25 207 ALA A O 1
ATOM 1569 N N . VAL A 1 208 ? -12.706 -6.419 -18.491 1.00 90.44 208 VAL A N 1
ATOM 1570 C CA . VAL A 1 208 ? -12.080 -5.675 -17.389 1.00 90.44 208 VAL A CA 1
ATOM 1571 C C . VAL A 1 208 ? -13.082 -4.700 -16.777 1.00 90.44 208 VAL A C 1
ATOM 1573 O O . VAL A 1 208 ? -13.184 -4.649 -15.552 1.00 90.44 208 VAL A O 1
ATOM 1576 N N . THR A 1 209 ? -13.858 -3.980 -17.593 1.00 91.38 209 THR A N 1
ATOM 1577 C CA . THR A 1 209 ? -14.890 -3.067 -17.084 1.00 91.38 209 THR A CA 1
ATOM 1578 C C . THR A 1 209 ? -15.998 -3.803 -16.334 1.00 91.38 209 THR A C 1
ATOM 1580 O O . THR A 1 209 ? -16.394 -3.361 -15.254 1.00 91.38 209 THR A O 1
ATOM 1583 N N . ASP A 1 210 ? -16.434 -4.962 -16.829 1.00 90.69 210 ASP A N 1
ATOM 1584 C CA . ASP A 1 210 ? -17.444 -5.795 -16.173 1.00 90.69 210 ASP A CA 1
ATOM 1585 C C . ASP A 1 210 ? -16.939 -6.310 -14.826 1.00 90.69 210 ASP A C 1
ATOM 1587 O O . ASP A 1 210 ? -17.622 -6.184 -13.807 1.00 90.69 210 ASP A O 1
ATOM 1591 N N . ARG A 1 211 ? -15.699 -6.809 -14.781 1.00 91.56 211 ARG A N 1
ATOM 1592 C CA . ARG A 1 211 ? -15.051 -7.220 -13.532 1.00 91.56 211 ARG A CA 1
ATOM 1593 C C . ARG A 1 211 ? -14.970 -6.067 -12.536 1.00 91.56 211 ARG A C 1
ATOM 1595 O O . ARG A 1 211 ? -15.304 -6.250 -11.367 1.00 91.56 211 ARG A O 1
ATOM 1602 N N . ASP A 1 212 ? -14.505 -4.903 -12.974 1.00 91.88 212 ASP A N 1
ATOM 1603 C CA . ASP A 1 212 ? -14.286 -3.763 -12.087 1.00 91.88 212 ASP A CA 1
ATOM 1604 C C . ASP A 1 212 ? -15.622 -3.218 -11.553 1.00 91.88 212 ASP A C 1
ATOM 1606 O O . ASP A 1 212 ? -15.735 -2.935 -10.359 1.00 91.88 212 ASP A O 1
ATOM 1610 N N . SER A 1 213 ? -16.669 -3.179 -12.384 1.00 90.12 213 SER A N 1
ATOM 1611 C CA . SER A 1 213 ? -18.026 -2.826 -11.946 1.00 90.12 213 SER A CA 1
ATOM 1612 C C . SER A 1 213 ? -18.585 -3.822 -10.920 1.00 90.12 213 SER A C 1
ATOM 1614 O O . SER A 1 213 ? -19.159 -3.414 -9.906 1.00 90.12 213 SER A O 1
ATOM 1616 N N . TYR A 1 214 ? -18.339 -5.121 -11.113 1.00 93.00 214 TYR A N 1
ATOM 1617 C CA . TYR A 1 214 ? -18.748 -6.158 -10.170 1.00 93.00 214 TYR A CA 1
ATOM 1618 C C . TYR A 1 214 ? -18.005 -6.058 -8.833 1.00 93.00 214 TYR A C 1
ATOM 1620 O O . TYR A 1 214 ? -18.609 -6.207 -7.771 1.00 93.00 214 TYR A O 1
ATOM 1628 N N . ILE A 1 215 ? -16.707 -5.740 -8.853 1.00 91.06 215 ILE A N 1
ATOM 1629 C CA . ILE A 1 215 ? -15.929 -5.485 -7.632 1.00 91.06 215 ILE A CA 1
ATOM 1630 C C . ILE A 1 215 ? -16.521 -4.299 -6.862 1.00 91.06 215 ILE A C 1
ATOM 1632 O O . ILE A 1 215 ? -16.714 -4.396 -5.650 1.00 91.06 215 ILE A O 1
ATOM 1636 N N . VAL A 1 216 ? -16.856 -3.201 -7.547 1.00 91.00 216 VAL A N 1
ATOM 1637 C CA . VAL A 1 216 ? -17.500 -2.036 -6.919 1.00 91.00 216 VAL A CA 1
ATOM 1638 C C . VAL A 1 216 ? -18.847 -2.417 -6.299 1.00 91.00 216 VAL A C 1
ATOM 1640 O O . VAL A 1 216 ? -19.120 -2.031 -5.160 1.00 91.00 216 VAL A O 1
ATOM 1643 N N . TYR A 1 217 ? -19.656 -3.218 -6.998 1.00 90.62 217 TYR A N 1
ATOM 1644 C CA . TYR A 1 217 ? -20.910 -3.761 -6.468 1.00 90.62 217 TYR A CA 1
ATOM 1645 C C . TYR A 1 217 ? -20.697 -4.606 -5.199 1.00 90.62 217 TYR A C 1
ATOM 1647 O O . TYR A 1 217 ? -21.413 -4.436 -4.213 1.00 90.62 217 TYR A O 1
ATOM 1655 N N . LEU A 1 218 ? -19.695 -5.490 -5.177 1.00 91.19 218 LEU A N 1
ATOM 1656 C CA . LEU A 1 218 ? -19.395 -6.299 -3.992 1.00 91.19 218 LEU A CA 1
ATOM 1657 C C . LEU A 1 218 ? -18.942 -5.438 -2.809 1.00 91.19 218 LEU A C 1
ATOM 1659 O O . LEU A 1 218 ? -19.363 -5.681 -1.678 1.00 91.19 218 LEU A O 1
ATOM 1663 N N . ILE A 1 219 ? -18.120 -4.415 -3.060 1.00 90.75 219 ILE A N 1
ATOM 1664 C CA . ILE A 1 219 ? -17.661 -3.482 -2.023 1.00 90.75 219 ILE A CA 1
ATOM 1665 C C . ILE A 1 219 ? -18.841 -2.700 -1.441 1.00 90.75 219 ILE A C 1
ATOM 1667 O O . ILE A 1 219 ? -18.940 -2.572 -0.221 1.00 90.75 219 ILE A O 1
ATOM 1671 N N . SER A 1 220 ? -19.741 -2.179 -2.281 1.00 87.88 220 SER A N 1
ATOM 1672 C CA . SER A 1 220 ? -20.904 -1.421 -1.807 1.00 87.88 220 SER A CA 1
ATOM 1673 C C . SER A 1 220 ? -21.863 -2.305 -1.011 1.00 87.88 220 SER A C 1
ATOM 1675 O O . SER A 1 220 ? -22.296 -1.916 0.072 1.00 87.88 220 SER A O 1
ATOM 1677 N N . ARG A 1 221 ? -22.120 -3.533 -1.477 1.00 87.94 221 ARG A N 1
ATOM 1678 C CA . ARG A 1 221 ? -22.932 -4.516 -0.751 1.00 87.94 221 ARG A CA 1
ATOM 1679 C C . ARG A 1 221 ? -22.327 -4.876 0.604 1.00 87.94 221 ARG A C 1
ATOM 1681 O O . ARG A 1 221 ? -23.056 -4.906 1.591 1.00 87.94 221 ARG A O 1
ATOM 1688 N N . LEU A 1 222 ? -21.017 -5.121 0.666 1.00 88.25 222 LEU A N 1
ATOM 1689 C CA . LEU A 1 222 ? -20.318 -5.431 1.914 1.00 88.25 222 LEU A CA 1
ATOM 1690 C C . LEU A 1 222 ? -20.429 -4.263 2.898 1.00 88.25 222 LEU A C 1
ATOM 1692 O O . LEU A 1 222 ? -20.830 -4.471 4.039 1.00 88.25 222 LEU A O 1
ATOM 1696 N N . ARG A 1 223 ? -20.175 -3.030 2.442 1.00 87.56 223 ARG A N 1
ATOM 1697 C CA . ARG A 1 223 ? -20.326 -1.825 3.273 1.00 87.56 223 ARG A CA 1
ATOM 1698 C C . ARG A 1 223 ? -21.752 -1.648 3.787 1.00 87.56 223 ARG A C 1
ATOM 1700 O O . ARG A 1 223 ? -21.936 -1.292 4.944 1.00 87.56 223 ARG A O 1
ATOM 1707 N N . ASN A 1 224 ? -22.757 -1.923 2.956 1.00 85.69 224 ASN A N 1
ATOM 1708 C CA . ASN A 1 224 ? -24.158 -1.859 3.369 1.00 85.69 224 ASN A CA 1
ATOM 1709 C C . ASN A 1 224 ? -24.488 -2.925 4.423 1.00 85.69 224 ASN A C 1
ATOM 1711 O O . ASN A 1 224 ? -25.193 -2.630 5.383 1.00 85.69 224 ASN A O 1
ATOM 1715 N N . ALA A 1 225 ? -23.958 -4.142 4.276 1.00 84.88 225 ALA A N 1
ATOM 1716 C CA . ALA A 1 225 ? -24.130 -5.208 5.260 1.00 84.88 225 ALA A CA 1
ATOM 1717 C C . ALA A 1 225 ? -23.429 -4.887 6.593 1.00 84.88 225 ALA A C 1
ATOM 1719 O O . ALA A 1 225 ? -23.997 -5.121 7.657 1.00 84.88 225 ALA A O 1
ATOM 1720 N N . GLU A 1 226 ? -22.227 -4.306 6.550 1.00 85.75 226 GLU A N 1
ATOM 1721 C CA . GLU A 1 226 ? -21.510 -3.836 7.742 1.00 85.75 226 GLU A CA 1
ATOM 1722 C C . GLU A 1 226 ? -22.236 -2.674 8.427 1.00 85.75 226 GLU A C 1
ATOM 1724 O O . GLU A 1 226 ? -22.351 -2.661 9.650 1.00 85.75 226 GLU A O 1
ATOM 1729 N N . ALA A 1 227 ? -22.773 -1.725 7.658 1.00 82.06 227 ALA A N 1
ATOM 1730 C CA . ALA A 1 227 ? -23.552 -0.615 8.198 1.00 82.06 227 ALA A CA 1
ATOM 1731 C C . ALA A 1 227 ? -24.863 -1.097 8.839 1.00 82.06 227 ALA A C 1
ATOM 1733 O O . ALA A 1 227 ? -25.235 -0.616 9.904 1.00 82.06 227 ALA A O 1
ATOM 1734 N N . ALA A 1 228 ? -25.527 -2.087 8.235 1.00 80.19 228 ALA A N 1
ATOM 1735 C CA . ALA A 1 228 ? -26.738 -2.697 8.781 1.00 80.19 228 ALA A CA 1
ATOM 1736 C C . ALA A 1 228 ? -26.490 -3.508 10.067 1.00 80.19 228 ALA A C 1
ATOM 1738 O O . ALA A 1 228 ? -27.435 -3.777 10.807 1.00 80.19 228 ALA A O 1
ATOM 1739 N N . ALA A 1 229 ? -25.241 -3.898 10.353 1.00 80.06 229 ALA A N 1
ATOM 1740 C CA . ALA A 1 229 ? -24.894 -4.621 11.576 1.00 80.06 229 ALA A CA 1
ATOM 1741 C C . ALA A 1 229 ? -25.003 -3.750 12.839 1.00 80.06 229 ALA A C 1
ATOM 1743 O O . ALA A 1 229 ? -25.098 -4.289 13.945 1.00 80.06 229 ALA A O 1
ATOM 1744 N N . TYR A 1 230 ? -25.012 -2.423 12.690 1.00 78.75 230 TYR A N 1
ATOM 1745 C CA . TYR A 1 230 ? -25.139 -1.491 13.800 1.00 78.75 230 TYR A CA 1
ATOM 1746 C C . TYR A 1 230 ? -26.514 -0.813 13.763 1.00 78.75 230 TYR A C 1
ATOM 1748 O O . TYR A 1 230 ? -26.900 -0.270 12.727 1.00 78.75 230 TYR A O 1
ATOM 1756 N N . PRO A 1 231 ? -27.274 -0.820 14.874 1.00 79.81 231 PRO A N 1
ATOM 1757 C CA . PRO A 1 231 ? -28.512 -0.058 14.945 1.00 79.81 231 PRO A CA 1
ATOM 1758 C C . PRO A 1 231 ? -28.219 1.443 14.775 1.00 79.81 231 PRO A C 1
ATOM 1760 O O . PRO A 1 231 ? -27.127 1.899 15.136 1.00 79.81 231 PRO A O 1
ATOM 1763 N N . PRO A 1 232 ? -29.174 2.225 14.239 1.00 80.25 232 PRO A N 1
ATOM 1764 C CA . PRO A 1 232 ? -29.017 3.669 14.134 1.00 80.25 232 PRO A CA 1
ATOM 1765 C C . PRO A 1 232 ? -28.726 4.264 15.517 1.00 80.25 232 PRO A C 1
ATOM 1767 O O . PRO A 1 232 ? -29.349 3.893 16.508 1.00 80.25 232 PRO A O 1
ATOM 1770 N N . VAL A 1 233 ? -27.745 5.165 15.583 1.00 81.19 233 VAL A N 1
ATOM 1771 C CA . VAL A 1 233 ? -27.317 5.786 16.842 1.00 81.19 233 VAL A CA 1
ATOM 1772 C C . VAL A 1 233 ? -28.401 6.748 17.331 1.00 81.19 233 VAL A C 1
ATOM 1774 O O . VAL A 1 233 ? -28.690 7.748 16.671 1.00 81.19 233 VAL A O 1
ATOM 1777 N N . ASP A 1 234 ? -28.964 6.480 18.509 1.00 84.00 234 ASP A N 1
ATOM 1778 C CA . ASP A 1 234 ? -29.909 7.378 19.175 1.00 84.00 234 ASP A CA 1
ATOM 1779 C C . ASP A 1 234 ? -29.172 8.572 19.808 1.00 84.00 234 ASP A C 1
ATOM 1781 O O . ASP A 1 234 ? -28.729 8.555 20.959 1.00 84.00 234 ASP A O 1
ATOM 1785 N N . TRP A 1 235 ? -29.050 9.659 19.043 1.00 83.19 235 TRP A N 1
ATOM 1786 C CA . TRP A 1 235 ? -28.354 10.890 19.451 1.00 83.19 235 TRP A CA 1
ATOM 1787 C C . TRP A 1 235 ? -28.916 11.539 20.725 1.00 83.19 235 TRP A C 1
ATOM 1789 O O . TRP A 1 235 ? -28.185 12.219 21.446 1.00 83.19 235 TRP A O 1
ATOM 1799 N N . SER A 1 236 ? -30.196 11.314 21.032 1.00 84.12 236 SER A N 1
ATOM 1800 C CA . SER A 1 236 ? -30.839 11.798 22.259 1.00 84.12 236 SER A CA 1
ATOM 1801 C C . SER A 1 236 ? -30.362 11.083 23.523 1.00 84.12 236 SER A C 1
ATOM 1803 O O . SER A 1 236 ? -30.429 11.655 24.607 1.00 84.12 236 SER A O 1
ATOM 1805 N N . GLU A 1 237 ? -29.886 9.841 23.416 1.00 80.38 237 GLU A N 1
ATOM 1806 C CA . GLU A 1 237 ? -29.352 9.103 24.566 1.00 80.38 237 GLU A CA 1
ATOM 1807 C C . GLU A 1 237 ? -27.891 9.475 24.841 1.00 80.38 237 GLU A C 1
ATOM 1809 O O . GLU A 1 237 ? -27.465 9.523 25.999 1.00 80.38 237 GLU A O 1
ATOM 1814 N N . LEU A 1 238 ? -27.147 9.846 23.793 1.00 77.81 238 LEU A N 1
ATOM 1815 C CA . LEU A 1 238 ? -25.758 10.293 23.904 1.00 77.81 238 LEU A CA 1
ATOM 1816 C C . LEU A 1 238 ? -25.598 11.567 24.747 1.00 77.81 238 LEU A C 1
ATOM 1818 O O . LEU A 1 238 ? -24.574 11.728 25.409 1.00 77.81 238 LEU A O 1
ATOM 1822 N N . SER A 1 239 ? -26.599 12.456 24.778 1.00 82.50 239 SER A N 1
ATOM 1823 C CA . SER A 1 239 ? -26.526 13.689 25.578 1.00 82.50 239 SER A CA 1
ATOM 1824 C C . SER A 1 239 ? -26.501 13.432 27.089 1.00 82.50 239 SER A C 1
ATOM 1826 O O . SER A 1 239 ? -26.102 14.310 27.848 1.00 82.50 239 SER A O 1
ATOM 1828 N N . ASN A 1 240 ? -26.919 12.240 27.530 1.00 85.81 240 ASN A N 1
ATOM 1829 C CA . ASN A 1 240 ? -26.909 11.823 28.934 1.00 85.81 240 ASN A CA 1
ATOM 1830 C C . ASN A 1 240 ? -25.775 10.829 29.250 1.00 85.81 240 ASN A C 1
ATOM 1832 O O . ASN A 1 240 ? -25.792 10.191 30.305 1.00 85.81 240 ASN A O 1
ATOM 1836 N N . ALA A 1 241 ? -24.801 10.667 28.349 1.00 85.88 241 ALA A N 1
ATOM 1837 C CA . ALA A 1 241 ? -23.708 9.729 28.547 1.00 85.88 241 ALA A CA 1
ATOM 1838 C C . ALA A 1 241 ? -22.798 10.142 29.731 1.00 85.88 241 ALA A C 1
ATOM 1840 O O . ALA A 1 241 ? -22.531 11.330 29.933 1.00 85.88 241 ALA A O 1
ATOM 1841 N N . PRO A 1 242 ? -22.275 9.177 30.513 1.00 92.56 242 PRO A N 1
ATOM 1842 C CA . PRO A 1 242 ? -21.273 9.428 31.547 1.00 92.56 242 PRO A CA 1
ATOM 1843 C C . PRO A 1 242 ? -20.049 10.178 31.004 1.00 92.56 242 PRO A C 1
ATOM 1845 O O . PRO A 1 242 ? -19.527 9.825 29.944 1.00 92.56 242 PRO A O 1
ATOM 1848 N N . SER A 1 243 ? -19.527 11.143 31.769 1.00 89.81 243 SER A N 1
ATOM 1849 C CA . SER A 1 243 ? -18.359 11.957 31.384 1.00 89.81 243 SER A CA 1
ATOM 1850 C C . SER A 1 243 ? -17.130 11.123 31.014 1.00 89.81 243 SER A C 1
ATOM 1852 O O . SER A 1 243 ? -16.387 11.486 30.107 1.00 89.81 243 SER A O 1
ATOM 1854 N N . ASP A 1 244 ? -16.941 9.981 31.676 1.00 91.75 244 ASP A N 1
ATOM 1855 C CA . ASP A 1 244 ? -15.807 9.084 31.436 1.00 91.75 244 ASP A CA 1
ATOM 1856 C C . ASP A 1 244 ? -15.887 8.406 30.061 1.00 91.75 244 ASP A C 1
ATOM 1858 O O . ASP A 1 244 ? -14.860 8.134 29.440 1.00 91.75 244 ASP A O 1
ATOM 1862 N N . LEU A 1 245 ? -17.102 8.125 29.573 1.00 90.31 245 LEU A N 1
ATOM 1863 C CA . LEU A 1 245 ? -17.308 7.582 28.230 1.00 90.31 245 LEU A CA 1
ATOM 1864 C C . LEU A 1 245 ? -17.131 8.666 27.172 1.00 90.31 245 LEU A C 1
ATOM 1866 O O . LEU A 1 245 ? -16.521 8.397 26.144 1.00 90.31 245 LEU A O 1
ATOM 1870 N N . VAL A 1 246 ? -17.590 9.889 27.447 1.00 90.81 246 VAL A N 1
ATOM 1871 C CA . VAL A 1 246 ? -17.362 11.038 26.560 1.00 90.81 246 VAL A CA 1
ATOM 1872 C C . VAL A 1 246 ? -15.865 11.291 26.388 1.00 90.81 246 VAL A C 1
ATOM 1874 O O . VAL A 1 246 ? -15.400 11.408 25.261 1.00 90.81 246 VAL A O 1
ATOM 1877 N N . ALA A 1 247 ? -15.090 11.286 27.477 1.00 91.62 247 ALA A N 1
ATOM 1878 C CA . ALA A 1 247 ? -13.639 11.464 27.412 1.00 91.62 247 ALA A CA 1
ATOM 1879 C C . ALA A 1 247 ? -12.953 10.385 26.555 1.00 91.62 247 ALA A C 1
ATOM 1881 O O . ALA A 1 247 ? -12.120 10.708 25.714 1.00 91.62 247 ALA A O 1
ATOM 1882 N N . LYS A 1 248 ? -13.348 9.114 26.710 1.00 94.31 248 LYS A N 1
ATOM 1883 C CA . LYS A 1 248 ? -12.829 8.012 25.882 1.00 94.31 248 LYS A CA 1
ATOM 1884 C C . LYS A 1 248 ? -13.240 8.123 24.417 1.00 94.31 248 LYS A C 1
ATOM 1886 O O . LYS A 1 248 ? -12.457 7.768 23.546 1.00 94.31 248 LYS A O 1
ATOM 1891 N N . LEU A 1 249 ? -14.462 8.574 24.136 1.00 91.31 249 LEU A N 1
ATOM 1892 C CA . LEU A 1 249 ? -14.921 8.785 22.764 1.00 91.31 249 LEU A CA 1
ATOM 1893 C C . LEU A 1 249 ? -14.140 9.906 22.082 1.00 91.31 249 LEU A C 1
ATOM 1895 O O . LEU A 1 249 ? -13.781 9.747 20.924 1.00 91.31 249 LEU A O 1
ATOM 1899 N N . VAL A 1 250 ? -13.840 10.992 22.799 1.00 94.19 250 VAL A N 1
ATOM 1900 C CA . VAL A 1 250 ? -12.977 12.070 22.294 1.00 94.19 250 VAL A CA 1
ATOM 1901 C C . VAL A 1 250 ? -11.566 11.546 22.035 1.00 94.19 250 VAL A C 1
ATOM 1903 O O . VAL A 1 250 ? -11.041 11.747 20.951 1.00 94.19 250 VAL A O 1
ATOM 1906 N N . GLU A 1 251 ? -10.990 10.782 22.966 1.00 96.31 251 GLU A N 1
ATOM 1907 C CA . GLU A 1 251 ? -9.668 10.175 22.768 1.00 96.31 251 GLU A CA 1
ATOM 1908 C C . GLU A 1 251 ? -9.632 9.247 21.541 1.00 96.31 251 GLU A C 1
ATOM 1910 O O . GLU A 1 251 ? -8.715 9.324 20.726 1.00 96.31 251 GLU A O 1
ATOM 1915 N N . LEU A 1 252 ? -10.633 8.376 21.378 1.00 96.00 252 LEU A N 1
ATOM 1916 C CA . LEU A 1 252 ? -10.731 7.497 20.210 1.00 96.00 252 LEU A CA 1
ATOM 1917 C C . LEU A 1 252 ? -10.973 8.280 18.917 1.00 96.00 252 LEU A C 1
ATOM 1919 O O . LEU A 1 252 ? -10.460 7.893 17.871 1.00 96.00 252 LEU A O 1
ATOM 1923 N N . HIS A 1 253 ? -11.746 9.362 18.976 1.00 95.31 253 HIS A N 1
ATOM 1924 C CA . HIS A 1 253 ? -11.962 10.250 17.843 1.00 95.31 253 HIS A CA 1
ATOM 1925 C C . HIS A 1 253 ? -10.648 10.899 17.401 1.00 95.31 253 HIS A C 1
ATOM 1927 O O . HIS A 1 253 ? -10.293 10.767 16.233 1.00 95.31 253 HIS A O 1
ATOM 1933 N N . ASP A 1 254 ? -9.884 11.473 18.332 1.00 96.56 254 ASP A N 1
ATOM 1934 C CA . ASP A 1 254 ? -8.574 12.071 18.054 1.00 96.56 254 ASP A CA 1
ATOM 1935 C C . ASP A 1 254 ? -7.604 11.030 17.463 1.00 96.56 254 ASP A C 1
ATOM 1937 O O . ASP A 1 254 ? -6.931 11.285 16.463 1.00 96.56 254 ASP A O 1
ATOM 1941 N N . GLN A 1 255 ? -7.586 9.809 18.015 1.00 97.38 255 GLN A N 1
ATOM 1942 C CA . GLN A 1 255 ? -6.781 8.702 17.481 1.00 97.38 255 GLN A CA 1
ATOM 1943 C C . GLN A 1 255 ? -7.186 8.318 16.051 1.00 97.38 255 GLN A C 1
ATOM 1945 O O . GLN A 1 255 ? -6.318 8.063 15.213 1.00 97.38 255 GLN A O 1
ATOM 1950 N N . LEU A 1 256 ? -8.488 8.258 15.757 1.00 96.94 256 LEU A N 1
ATOM 1951 C CA . LEU A 1 256 ? -8.990 7.953 14.416 1.00 96.94 256 LEU A CA 1
ATOM 1952 C C . LEU A 1 256 ? -8.691 9.081 13.427 1.00 96.94 256 LEU A C 1
ATOM 1954 O O . LEU A 1 256 ? -8.343 8.799 12.281 1.00 96.94 256 LEU A O 1
ATOM 1958 N N . GLU A 1 257 ? -8.778 10.342 13.850 1.00 97.25 257 GLU A N 1
ATOM 1959 C CA . GLU A 1 257 ? -8.388 11.479 13.017 1.00 97.25 257 GLU A CA 1
ATOM 1960 C C . GLU A 1 257 ? -6.899 11.452 12.674 1.00 97.25 257 GLU A C 1
ATOM 1962 O O . GLU A 1 257 ? -6.526 11.658 11.518 1.00 97.25 257 GLU A O 1
ATOM 1967 N N . ASP A 1 258 ? -6.042 11.161 13.651 1.00 96.25 258 ASP A N 1
ATOM 1968 C CA . ASP A 1 258 ? -4.603 11.046 13.428 1.00 96.25 258 ASP A CA 1
ATOM 1969 C C . ASP A 1 258 ? -4.276 9.883 12.481 1.00 96.25 258 ASP A C 1
ATOM 1971 O O . ASP A 1 258 ? -3.480 10.044 11.550 1.00 96.25 258 ASP A O 1
ATOM 1975 N N . GLN A 1 259 ? -4.929 8.728 12.653 1.00 96.56 259 GLN A N 1
ATOM 1976 C CA . GLN A 1 259 ? -4.800 7.595 11.731 1.00 96.56 259 GLN A CA 1
ATOM 1977 C C . GLN A 1 259 ? -5.272 7.950 10.318 1.00 96.56 259 GLN A C 1
ATOM 1979 O O . GLN A 1 259 ? -4.613 7.599 9.337 1.00 96.56 259 GLN A O 1
ATOM 1984 N N . LEU A 1 260 ? -6.380 8.684 10.198 1.00 96.19 260 LEU A N 1
ATOM 1985 C CA . LEU A 1 260 ? -6.892 9.161 8.919 1.00 96.19 260 LEU A CA 1
ATOM 1986 C C . LEU A 1 260 ? -5.896 10.120 8.258 1.00 96.19 260 LEU A C 1
ATOM 1988 O O . LEU A 1 260 ? -5.606 9.954 7.072 1.00 96.19 260 LEU A O 1
ATOM 1992 N N . ARG A 1 261 ? -5.306 11.065 9.002 1.00 95.75 261 ARG A N 1
ATOM 1993 C CA . ARG A 1 261 ? -4.254 11.953 8.475 1.00 95.75 261 ARG A CA 1
ATOM 1994 C C . ARG A 1 261 ? -3.033 11.161 8.004 1.00 95.75 261 ARG A C 1
ATOM 1996 O O . ARG A 1 261 ? -2.534 11.416 6.911 1.00 95.75 261 ARG A O 1
ATOM 2003 N N . GLN A 1 262 ? -2.573 10.171 8.770 1.00 95.94 262 GLN A N 1
ATOM 2004 C CA . GLN A 1 262 ? -1.453 9.308 8.371 1.00 95.94 262 GLN A CA 1
ATOM 2005 C C . GLN A 1 262 ? -1.758 8.520 7.090 1.00 95.94 262 GLN A C 1
ATOM 2007 O O . GLN A 1 262 ? -0.920 8.470 6.188 1.00 95.94 262 GLN A O 1
ATOM 2012 N N . ALA A 1 263 ? -2.964 7.959 6.974 1.00 94.88 263 ALA A N 1
ATOM 2013 C CA . ALA A 1 263 ? -3.402 7.245 5.778 1.00 94.88 263 ALA A CA 1
ATOM 2014 C C . ALA A 1 263 ? -3.532 8.177 4.560 1.00 94.88 263 ALA A C 1
ATOM 2016 O O . ALA A 1 263 ? -3.156 7.818 3.446 1.00 94.88 263 ALA A O 1
ATOM 2017 N N . GLN A 1 264 ? -4.023 9.403 4.746 1.00 94.50 264 GLN A N 1
ATOM 2018 C CA . GLN A 1 264 ? -4.063 10.399 3.674 1.00 94.50 264 GLN A CA 1
ATOM 2019 C C . GLN A 1 264 ? -2.657 10.780 3.202 1.00 94.50 264 GLN A C 1
ATOM 2021 O O . GLN A 1 264 ? -2.415 10.866 1.995 1.00 94.50 264 GLN A O 1
ATOM 2026 N N . LEU A 1 265 ? -1.717 10.961 4.135 1.00 97.06 265 LEU A N 1
ATOM 2027 C CA . LEU A 1 265 ? -0.318 11.233 3.816 1.00 97.06 265 LEU A CA 1
ATOM 2028 C C . LEU A 1 265 ? 0.319 10.066 3.054 1.00 97.06 265 LEU A C 1
ATOM 2030 O O . LEU A 1 265 ? 0.937 10.310 2.016 1.00 97.06 265 LEU A O 1
ATOM 2034 N N . SER A 1 266 ? 0.127 8.816 3.491 1.00 96.44 266 SER A N 1
ATOM 2035 C CA . SER A 1 266 ? 0.676 7.647 2.789 1.00 96.44 266 SER A CA 1
ATOM 2036 C C . SER A 1 266 ? 0.110 7.513 1.374 1.00 96.44 266 SER A C 1
ATOM 2038 O O . SER A 1 266 ? 0.879 7.388 0.422 1.00 96.44 266 SER A O 1
ATOM 2040 N N . VAL A 1 267 ? -1.206 7.670 1.199 1.00 94.00 267 VAL A N 1
ATOM 2041 C CA . VAL A 1 267 ? -1.850 7.654 -0.125 1.00 94.00 267 VAL A CA 1
ATOM 2042 C C . VAL A 1 267 ? -1.336 8.795 -1.006 1.00 94.00 267 VAL A C 1
ATOM 2044 O O . VAL A 1 267 ? -1.120 8.604 -2.203 1.00 94.00 267 VAL A O 1
ATOM 2047 N N . SER A 1 268 ? -1.114 9.989 -0.449 1.00 94.44 268 SER A N 1
ATOM 2048 C CA . SER A 1 268 ? -0.559 11.115 -1.209 1.00 94.44 268 SER A CA 1
ATOM 2049 C C . SER A 1 268 ? 0.873 10.839 -1.684 1.00 94.44 268 SER A C 1
ATOM 2051 O O . SER A 1 268 ? 1.214 11.143 -2.830 1.00 94.44 268 SER A O 1
ATOM 2053 N N . LEU A 1 269 ? 1.682 10.188 -0.843 1.00 95.50 269 LEU A N 1
ATOM 2054 C CA . LEU A 1 269 ? 3.050 9.793 -1.155 1.00 95.50 269 LEU A CA 1
ATOM 2055 C C . LEU A 1 269 ? 3.055 8.725 -2.251 1.00 95.50 269 LEU A C 1
ATOM 2057 O O . LEU A 1 269 ? 3.754 8.884 -3.252 1.00 95.50 269 LEU A O 1
ATOM 2061 N N . GLU A 1 270 ? 2.226 7.690 -2.123 1.00 95.75 270 GLU A N 1
ATOM 2062 C CA . GLU A 1 270 ? 2.065 6.651 -3.142 1.00 95.75 270 GLU A CA 1
ATOM 2063 C C . GLU A 1 270 ? 1.616 7.240 -4.483 1.00 95.75 270 GLU A C 1
ATOM 2065 O O . GLU A 1 270 ? 2.208 6.947 -5.523 1.00 95.75 270 GLU A O 1
ATOM 2070 N N . ARG A 1 271 ? 0.629 8.147 -4.482 1.00 95.19 271 ARG A N 1
ATOM 2071 C CA . ARG A 1 271 ? 0.197 8.858 -5.697 1.00 95.19 271 ARG A CA 1
ATOM 2072 C C . ARG A 1 271 ? 1.338 9.664 -6.317 1.00 95.19 271 ARG A C 1
ATOM 2074 O O . ARG A 1 271 ? 1.504 9.641 -7.540 1.00 95.19 271 ARG A O 1
ATOM 2081 N N . ALA A 1 272 ? 2.140 10.352 -5.506 1.00 94.12 272 ALA A N 1
ATOM 2082 C CA . ALA A 1 272 ? 3.296 11.103 -5.987 1.00 94.12 272 ALA A CA 1
ATOM 2083 C C . ALA A 1 272 ? 4.377 10.178 -6.574 1.00 94.12 272 ALA A C 1
ATOM 2085 O O . ALA A 1 272 ? 4.927 10.475 -7.638 1.00 94.12 272 ALA A O 1
ATOM 2086 N N . MET A 1 273 ? 4.653 9.037 -5.934 1.00 95.06 273 MET A N 1
ATOM 2087 C CA . MET A 1 273 ? 5.582 8.022 -6.439 1.00 95.06 273 MET A CA 1
ATOM 2088 C C . MET A 1 273 ? 5.103 7.431 -7.764 1.00 95.06 273 MET A C 1
ATOM 2090 O O . MET A 1 273 ? 5.849 7.475 -8.741 1.00 95.06 273 MET A O 1
ATOM 2094 N N . LEU A 1 274 ? 3.844 6.995 -7.844 1.00 95.38 274 LEU A N 1
ATOM 2095 C CA . LEU A 1 274 ? 3.244 6.482 -9.077 1.00 95.38 274 LEU A CA 1
ATOM 2096 C C . LEU A 1 274 ? 3.260 7.525 -10.198 1.00 95.38 274 LEU A C 1
ATOM 2098 O O . LEU A 1 274 ? 3.502 7.188 -11.353 1.00 95.38 274 LEU A O 1
ATOM 2102 N N . THR A 1 275 ? 3.049 8.804 -9.883 1.00 95.81 275 THR A N 1
ATOM 2103 C CA . THR A 1 275 ? 3.135 9.887 -10.877 1.00 95.81 275 THR A CA 1
ATOM 2104 C C . THR A 1 275 ? 4.561 10.044 -11.407 1.00 95.81 275 THR A C 1
ATOM 2106 O O . THR A 1 275 ? 4.762 10.150 -12.618 1.00 95.81 275 THR A O 1
ATOM 2109 N N . ARG A 1 276 ? 5.573 9.986 -10.530 1.00 93.69 276 ARG A N 1
ATOM 2110 C CA . ARG A 1 276 ? 6.991 10.011 -10.932 1.00 93.69 276 ARG A CA 1
ATOM 2111 C C . ARG A 1 276 ? 7.367 8.786 -11.764 1.00 93.69 276 ARG A C 1
ATOM 2113 O O . ARG A 1 276 ? 8.079 8.922 -12.754 1.00 93.69 276 ARG A O 1
ATOM 2120 N N . GLU A 1 277 ? 6.900 7.601 -11.388 1.00 96.50 277 GLU A N 1
ATOM 2121 C CA . GLU A 1 277 ? 7.137 6.366 -12.140 1.00 96.50 277 GLU A CA 1
ATOM 2122 C C . GLU A 1 277 ? 6.471 6.401 -13.514 1.00 96.50 277 GLU A C 1
ATOM 2124 O O . GLU A 1 277 ? 7.124 6.106 -14.512 1.00 96.50 277 GLU A O 1
ATOM 2129 N N . ARG A 1 278 ? 5.217 6.858 -13.599 1.00 94.94 278 ARG A N 1
ATOM 2130 C CA . ARG A 1 278 ? 4.525 7.080 -14.877 1.00 94.94 278 ARG A CA 1
ATOM 2131 C C . ARG A 1 278 ? 5.275 8.073 -15.760 1.00 94.94 278 ARG A C 1
ATOM 2133 O O . ARG A 1 278 ? 5.430 7.812 -16.949 1.00 94.94 278 ARG A O 1
ATOM 2140 N N . ALA A 1 279 ? 5.800 9.161 -15.194 1.00 93.94 279 ALA A N 1
ATOM 2141 C CA . ALA A 1 279 ? 6.615 10.121 -15.938 1.00 93.94 279 ALA A CA 1
ATOM 2142 C C . ALA A 1 279 ? 7.920 9.491 -16.463 1.00 93.94 279 ALA A C 1
ATOM 2144 O O . ALA A 1 279 ? 8.262 9.680 -17.630 1.00 93.94 279 ALA A O 1
ATOM 2145 N N . LYS A 1 280 ? 8.615 8.683 -15.648 1.00 95.75 280 LYS A N 1
ATOM 2146 C CA . LYS A 1 280 ? 9.804 7.924 -16.082 1.00 95.75 280 LYS A CA 1
ATOM 2147 C C . LYS A 1 280 ? 9.465 6.940 -17.203 1.00 95.75 280 LYS A C 1
ATOM 2149 O O . LYS A 1 280 ? 10.172 6.895 -18.205 1.00 95.75 280 LYS A O 1
ATOM 2154 N N . LEU A 1 281 ? 8.376 6.182 -17.069 1.00 95.81 281 LEU A N 1
ATOM 2155 C CA . LEU A 1 281 ? 7.919 5.250 -18.104 1.00 95.81 281 LEU A CA 1
ATOM 2156 C C . LEU A 1 281 ? 7.549 5.979 -19.398 1.00 95.81 281 LEU A C 1
ATOM 2158 O O . LEU A 1 281 ? 7.912 5.516 -20.476 1.00 95.81 281 LEU A O 1
ATOM 2162 N N . ALA A 1 282 ? 6.898 7.141 -19.312 1.00 95.56 282 ALA A N 1
ATOM 2163 C CA . ALA A 1 282 ? 6.600 7.974 -20.472 1.00 95.56 282 ALA A CA 1
ATOM 2164 C C . ALA A 1 282 ? 7.882 8.473 -21.163 1.00 95.56 282 ALA A C 1
ATOM 2166 O O . ALA A 1 282 ? 7.975 8.409 -22.387 1.00 95.56 282 ALA A O 1
ATOM 2167 N N . GLN A 1 283 ? 8.899 8.894 -20.402 1.00 95.25 283 GLN A N 1
ATOM 2168 C CA . GLN A 1 283 ? 10.207 9.279 -20.949 1.00 95.25 283 GLN A CA 1
ATOM 2169 C C . GLN A 1 283 ? 10.913 8.105 -21.639 1.00 95.25 283 GLN A C 1
ATOM 2171 O O . GLN A 1 283 ? 11.416 8.262 -22.752 1.00 95.25 283 GLN A O 1
ATOM 2176 N N . VAL A 1 284 ? 10.918 6.921 -21.017 1.00 95.88 284 VAL A N 1
ATOM 2177 C CA . VAL A 1 284 ? 11.487 5.700 -21.612 1.00 95.88 284 VAL A CA 1
ATOM 2178 C C . VAL A 1 284 ? 10.736 5.324 -22.887 1.00 95.88 284 VAL A C 1
ATOM 2180 O O . VAL A 1 284 ? 11.370 5.056 -23.905 1.00 95.88 284 VAL A O 1
ATOM 2183 N N . LYS A 1 285 ? 9.399 5.373 -22.877 1.00 95.50 285 LYS A N 1
ATOM 2184 C CA . LYS A 1 285 ? 8.567 5.120 -24.060 1.00 95.50 285 LYS A CA 1
ATOM 2185 C C . LYS A 1 285 ? 8.899 6.097 -25.189 1.00 95.50 285 LYS A C 1
ATOM 2187 O O . LYS A 1 285 ? 9.172 5.656 -26.298 1.00 95.50 285 LYS A O 1
ATOM 2192 N N . GLN A 1 286 ? 8.974 7.398 -24.904 1.00 95.50 286 GLN A N 1
ATOM 2193 C CA . GLN A 1 286 ? 9.364 8.408 -25.894 1.00 95.50 286 GLN A CA 1
ATOM 2194 C C . GLN A 1 286 ? 10.788 8.195 -26.424 1.00 95.50 286 GLN A C 1
ATOM 2196 O O . GLN A 1 286 ? 11.049 8.431 -27.605 1.00 95.50 286 GLN A O 1
ATOM 2201 N N . HIS A 1 287 ? 11.727 7.769 -25.574 1.00 93.81 287 HIS A N 1
ATOM 2202 C CA . HIS A 1 287 ? 13.083 7.435 -26.003 1.00 93.81 287 HIS A CA 1
ATOM 2203 C C . HIS A 1 287 ? 13.068 6.240 -26.959 1.00 93.81 287 HIS A C 1
ATOM 2205 O O . HIS A 1 287 ? 13.589 6.344 -28.066 1.00 93.81 287 HIS A O 1
ATOM 2211 N N . LEU A 1 288 ? 12.402 5.145 -26.583 1.00 93.19 288 LEU A N 1
ATOM 2212 C CA . LEU A 1 288 ? 12.259 3.957 -27.424 1.00 93.19 288 LEU A CA 1
ATOM 2213 C C . LEU A 1 288 ? 11.548 4.270 -28.742 1.00 93.19 288 LEU A C 1
ATOM 2215 O O . LEU A 1 288 ? 12.009 3.834 -29.787 1.00 93.19 288 LEU A O 1
ATOM 2219 N N . GLU A 1 289 ? 10.487 5.077 -28.739 1.00 92.81 289 GLU A N 1
ATOM 2220 C CA . GLU A 1 289 ? 9.815 5.522 -29.966 1.00 92.81 289 GLU A CA 1
ATOM 2221 C C . GLU A 1 289 ? 10.759 6.308 -30.885 1.00 92.81 289 GLU A C 1
ATOM 2223 O O . GLU A 1 289 ? 10.765 6.097 -32.100 1.00 92.81 289 GLU A O 1
ATOM 2228 N N . LYS A 1 290 ? 11.607 7.184 -30.326 1.00 92.69 290 LYS A N 1
ATOM 2229 C CA . LYS A 1 290 ? 12.639 7.896 -31.095 1.00 92.69 290 LYS A CA 1
ATOM 2230 C C . LYS A 1 290 ? 13.684 6.936 -31.657 1.00 92.69 290 LYS A C 1
ATOM 2232 O O . LYS A 1 290 ? 14.091 7.108 -32.804 1.00 92.69 290 LYS A O 1
ATOM 2237 N N . GLU A 1 291 ? 14.107 5.930 -30.896 1.00 90.62 291 GLU A N 1
ATOM 2238 C CA . GLU A 1 291 ? 15.061 4.920 -31.362 1.00 90.62 291 GLU A CA 1
ATOM 2239 C C . GLU A 1 291 ? 14.467 4.005 -32.429 1.00 90.62 291 GLU A C 1
ATOM 2241 O O . GLU A 1 291 ? 15.099 3.799 -33.461 1.00 90.62 291 GLU A O 1
ATOM 2246 N N . VAL A 1 292 ? 13.235 3.532 -32.247 1.00 87.19 292 VAL A N 1
ATOM 2247 C CA . VAL A 1 292 ? 12.488 2.762 -33.247 1.00 87.19 292 VAL A CA 1
ATOM 2248 C C . VAL A 1 292 ? 12.293 3.593 -34.507 1.00 87.19 292 VAL A C 1
ATOM 2250 O O . VAL A 1 292 ? 12.508 3.083 -35.598 1.00 87.19 292 VAL A O 1
ATOM 2253 N N . LYS A 1 293 ? 11.979 4.887 -34.401 1.00 88.69 293 LYS A N 1
ATOM 2254 C CA . LYS A 1 293 ? 11.886 5.778 -35.566 1.00 88.69 293 LYS A CA 1
ATOM 2255 C C . LYS A 1 293 ? 13.246 6.008 -36.238 1.00 88.69 293 LYS A C 1
ATOM 2257 O O . LYS A 1 293 ? 13.316 6.054 -37.463 1.00 88.69 293 LYS A O 1
ATOM 2262 N N . ARG A 1 294 ? 14.330 6.113 -35.460 1.00 84.69 294 ARG A N 1
ATOM 2263 C CA . ARG A 1 294 ? 15.715 6.244 -35.951 1.00 84.69 294 ARG A CA 1
ATOM 2264 C C . ARG A 1 294 ? 16.193 4.975 -36.666 1.00 84.69 294 ARG A C 1
ATOM 2266 O O . ARG A 1 294 ? 16.870 5.082 -37.680 1.00 84.69 294 ARG A O 1
ATOM 2273 N N . MET A 1 295 ? 15.821 3.797 -36.166 1.00 80.50 295 MET A N 1
ATOM 2274 C CA . MET A 1 295 ? 16.172 2.488 -36.736 1.00 80.50 295 MET A CA 1
ATOM 2275 C C . MET A 1 295 ? 15.231 2.077 -37.883 1.00 80.50 295 MET A C 1
ATOM 2277 O O . MET A 1 295 ? 15.664 1.479 -38.864 1.00 80.50 295 MET A O 1
ATOM 2281 N N . GLY A 1 296 ? 13.950 2.436 -37.790 1.00 60.28 296 GLY A N 1
ATOM 2282 C CA . GLY A 1 296 ? 12.896 2.168 -38.772 1.00 60.28 296 GLY A CA 1
ATOM 2283 C C . GLY A 1 296 ? 12.891 3.132 -39.960 1.00 60.28 296 GLY A C 1
ATOM 2284 O O . GLY A 1 296 ? 12.363 2.792 -41.010 1.00 60.28 296 GLY A O 1
ATOM 2285 N N . GLY A 1 297 ? 13.561 4.286 -39.862 1.00 54.09 297 GLY A N 1
ATOM 2286 C CA . GLY A 1 297 ? 13.812 5.179 -41.002 1.00 54.09 297 GLY A CA 1
ATOM 2287 C C . GLY A 1 297 ? 14.702 4.577 -42.105 1.00 54.09 297 GLY A C 1
ATOM 2288 O O . GLY A 1 297 ? 14.858 5.196 -43.154 1.00 54.09 297 GLY A O 1
ATOM 2289 N N . GLY A 1 298 ? 15.273 3.384 -41.888 1.00 49.28 298 GLY A N 1
ATOM 2290 C CA . GLY A 1 298 ? 16.038 2.620 -42.880 1.00 49.28 298 GLY A CA 1
ATOM 2291 C C . GLY A 1 298 ? 15.283 1.459 -43.544 1.00 49.28 298 GLY A C 1
ATOM 2292 O O . GLY A 1 298 ? 15.831 0.839 -44.453 1.00 49.28 298 GLY A O 1
ATOM 2293 N N . LEU A 1 299 ? 14.047 1.150 -43.135 1.00 47.06 299 LEU A N 1
ATOM 2294 C CA . LEU A 1 299 ? 13.241 0.080 -43.731 1.00 47.06 299 LEU A CA 1
ATOM 2295 C C . LEU A 1 299 ? 11.921 0.662 -44.236 1.00 47.06 299 LEU A C 1
ATOM 2297 O O . LEU A 1 299 ? 11.117 1.192 -43.477 1.00 47.06 299 LEU A O 1
ATOM 2301 N N . GLY A 1 300 ? 11.748 0.586 -45.557 1.00 45.62 300 GLY A N 1
ATOM 2302 C CA . GLY A 1 300 ? 10.567 1.036 -46.284 1.00 45.62 300 GLY A CA 1
ATOM 2303 C C . GLY A 1 300 ? 9.253 0.361 -45.846 1.00 45.62 300 GLY A C 1
ATOM 2304 O O . GLY A 1 300 ? 9.229 -0.425 -44.903 1.00 45.62 300 GLY A O 1
ATOM 2305 N N . PRO A 1 301 ? 8.148 0.670 -46.546 1.00 45.19 301 PRO A N 1
ATOM 2306 C CA . PRO A 1 301 ? 6.763 0.704 -46.053 1.00 45.19 301 PRO A CA 1
ATOM 2307 C C . PRO A 1 301 ? 6.125 -0.679 -45.814 1.00 45.19 301 PRO A C 1
ATOM 2309 O O . PRO A 1 301 ? 5.083 -0.993 -46.377 1.00 45.19 301 PRO A O 1
ATOM 2312 N N . PHE A 1 302 ? 6.741 -1.516 -44.982 1.00 47.28 302 PHE A N 1
ATOM 2313 C CA . PHE A 1 302 ? 6.268 -2.867 -44.666 1.00 47.28 302 PHE A CA 1
ATOM 2314 C C . PHE A 1 302 ? 5.983 -3.088 -43.169 1.00 47.28 302 PHE A C 1
ATOM 2316 O O . PHE A 1 302 ? 5.582 -4.176 -42.780 1.00 47.28 302 PHE A O 1
ATOM 2323 N N . ALA A 1 303 ? 6.164 -2.066 -42.322 1.00 47.44 303 ALA A N 1
ATOM 2324 C CA . ALA A 1 303 ? 5.977 -2.155 -40.865 1.00 47.44 303 ALA A CA 1
ATOM 2325 C C . ALA A 1 303 ? 4.843 -1.261 -40.322 1.00 47.44 303 ALA A C 1
ATOM 2327 O O . ALA A 1 303 ? 4.791 -0.983 -39.127 1.00 47.44 303 ALA A O 1
ATOM 2328 N N . GLN A 1 304 ? 3.940 -0.786 -41.186 1.00 45.81 304 GLN A N 1
ATOM 2329 C CA . GLN A 1 304 ? 2.836 0.100 -40.789 1.00 45.81 304 GLN A CA 1
ATOM 2330 C C . GLN A 1 304 ? 1.572 -0.654 -40.327 1.00 45.81 304 GLN A C 1
ATOM 2332 O O . GLN A 1 304 ? 0.581 -0.023 -39.988 1.00 45.81 304 GLN A O 1
ATOM 2337 N N . GLU A 1 305 ? 1.612 -1.987 -40.267 1.00 46.75 305 GLU A N 1
ATOM 2338 C CA . GLU A 1 305 ? 0.452 -2.816 -39.895 1.00 46.75 305 GLU A CA 1
ATOM 2339 C C . GLU A 1 305 ? 0.537 -3.398 -38.467 1.00 46.75 305 GLU A C 1
ATOM 2341 O O . GLU A 1 305 ? -0.417 -4.000 -37.997 1.00 46.75 305 GLU A O 1
ATOM 2346 N N . VAL A 1 306 ? 1.649 -3.198 -37.740 1.00 50.56 306 VAL A N 1
ATOM 2347 C CA . VAL A 1 306 ? 1.856 -3.791 -36.393 1.00 50.56 306 VAL A CA 1
ATOM 2348 C C . VAL A 1 306 ? 2.018 -2.746 -35.278 1.00 50.56 306 VAL A C 1
ATOM 2350 O O . VAL A 1 306 ? 1.932 -3.076 -34.099 1.00 50.56 306 VAL A O 1
ATOM 2353 N N . ILE A 1 307 ? 2.202 -1.465 -35.610 1.00 48.78 307 ILE A N 1
ATOM 2354 C CA . ILE A 1 307 ? 2.225 -0.391 -34.607 1.00 48.78 307 ILE A CA 1
ATOM 2355 C C . ILE A 1 307 ? 0.873 0.312 -34.662 1.00 48.78 307 ILE A C 1
ATOM 2357 O O . ILE A 1 307 ? 0.587 1.023 -35.622 1.00 48.78 307 ILE A O 1
ATOM 2361 N N . GLY A 1 308 ? 0.068 0.032 -33.633 1.00 46.06 308 GLY A N 1
ATOM 2362 C CA . GLY A 1 308 ? -1.326 0.419 -33.453 1.00 46.06 308 GLY A CA 1
ATOM 2363 C C . GLY A 1 308 ? -1.703 1.767 -34.050 1.00 46.06 308 GLY A C 1
ATOM 2364 O O . GLY A 1 308 ? -1.022 2.783 -33.874 1.00 46.06 308 GLY A O 1
ATOM 2365 N N . SER A 1 309 ? -2.816 1.728 -34.774 1.00 45.41 309 SER A N 1
ATOM 2366 C CA . SER A 1 309 ? -3.504 2.862 -35.355 1.00 45.41 309 SER A CA 1
ATOM 2367 C C . SER A 1 309 ? -3.522 4.036 -34.384 1.00 45.41 309 SER A C 1
ATOM 2369 O O . SER A 1 309 ? -3.967 3.940 -33.245 1.00 45.41 309 SER A O 1
ATOM 2371 N N . LYS A 1 310 ? -3.076 5.185 -34.884 1.00 51.59 310 LYS A N 1
ATOM 2372 C CA . LYS A 1 310 ? -3.117 6.500 -34.227 1.00 51.59 310 LYS A CA 1
ATOM 2373 C C . LYS A 1 310 ? -4.502 6.858 -33.646 1.00 51.59 310 LYS A C 1
ATOM 2375 O O . LYS A 1 310 ? -4.601 7.747 -32.814 1.00 51.59 310 LYS A O 1
ATOM 2380 N N . GLU A 1 311 ? -5.542 6.142 -34.070 1.00 51.69 311 GLU A N 1
ATOM 2381 C CA . GLU A 1 311 ? -6.923 6.224 -33.597 1.00 51.69 311 GLU A CA 1
ATOM 2382 C C . GLU A 1 311 ? -7.126 5.714 -32.157 1.00 51.69 311 GLU A C 1
ATOM 2384 O O . GLU A 1 311 ? -8.036 6.190 -31.481 1.00 51.69 311 GLU A O 1
ATOM 2389 N N . ASP A 1 312 ? -6.280 4.811 -31.647 1.00 52.25 312 ASP A N 1
ATOM 2390 C CA . ASP A 1 312 ? -6.431 4.272 -30.283 1.00 52.25 312 ASP A CA 1
ATOM 2391 C C . ASP A 1 312 ? -5.942 5.252 -29.204 1.00 52.25 312 ASP A C 1
ATOM 2393 O O . ASP A 1 312 ? -6.490 5.291 -28.102 1.00 52.25 312 ASP A O 1
ATOM 2397 N N . GLY A 1 313 ? -4.967 6.106 -29.536 1.00 54.16 313 GLY A N 1
ATOM 2398 C CA . GLY A 1 313 ? -4.524 7.199 -28.661 1.00 54.16 313 GLY A CA 1
ATOM 2399 C C . GLY A 1 313 ? -5.601 8.272 -28.488 1.00 54.16 313 GLY A C 1
ATOM 2400 O O . GLY A 1 313 ? -5.935 8.635 -27.363 1.00 54.16 313 GLY A O 1
ATOM 2401 N N . ASP A 1 314 ? -6.227 8.690 -29.592 1.00 54.00 314 ASP A N 1
ATOM 2402 C CA . ASP A 1 314 ? -7.307 9.687 -29.576 1.00 54.00 314 ASP A CA 1
ATOM 2403 C C . ASP A 1 314 ? -8.584 9.159 -28.891 1.00 54.00 314 ASP A C 1
ATOM 2405 O O . ASP A 1 314 ? -9.381 9.936 -28.359 1.00 54.00 314 ASP A O 1
ATOM 2409 N N . ARG A 1 315 ? -8.796 7.834 -28.875 1.00 57.91 315 ARG A N 1
ATOM 2410 C CA . ARG A 1 315 ? -9.898 7.191 -28.140 1.00 57.91 315 ARG A CA 1
ATOM 2411 C C . ARG A 1 315 ? -9.664 7.187 -26.632 1.00 57.91 315 ARG A C 1
ATOM 2413 O O . ARG A 1 315 ? -10.601 7.476 -25.891 1.00 57.91 315 ARG A O 1
ATOM 2420 N N . LEU A 1 316 ? -8.440 6.909 -26.187 1.00 56.97 316 LEU A N 1
ATOM 2421 C CA . LEU A 1 316 ? -8.064 6.947 -24.770 1.00 56.97 316 LEU A CA 1
ATOM 2422 C C . LEU A 1 316 ? -8.180 8.360 -24.185 1.00 56.97 316 LEU A C 1
ATOM 2424 O O . LEU A 1 316 ? -8.764 8.519 -23.114 1.00 56.97 316 LEU A O 1
ATOM 2428 N N . ASP A 1 317 ? -7.738 9.384 -24.916 1.00 59.81 317 ASP A N 1
ATOM 2429 C CA . ASP A 1 317 ? -7.869 10.778 -24.471 1.00 59.81 317 ASP A CA 1
ATOM 2430 C C . ASP A 1 317 ? -9.343 11.221 -24.394 1.00 59.81 317 ASP A C 1
ATOM 2432 O O . ASP A 1 317 ? -9.750 11.865 -23.424 1.00 59.81 317 ASP A O 1
ATOM 2436 N N . LYS A 1 318 ? -10.191 10.780 -25.337 1.00 66.88 318 LYS A N 1
ATOM 2437 C CA . LYS A 1 318 ? -11.649 11.006 -25.273 1.00 66.88 318 LYS A CA 1
ATOM 2438 C C . LYS A 1 318 ? -12.320 10.293 -24.101 1.00 66.88 318 LYS A C 1
ATOM 2440 O O . LYS A 1 318 ? -13.240 10.844 -23.501 1.00 66.88 318 LYS A O 1
ATOM 2445 N N . PHE A 1 319 ? -11.892 9.075 -23.775 1.00 57.59 319 PHE A N 1
ATOM 2446 C CA . PHE A 1 319 ? -12.430 8.328 -22.636 1.00 57.59 319 PHE A CA 1
ATOM 2447 C C . PHE A 1 319 ? -12.049 8.973 -21.299 1.00 57.59 319 PHE A C 1
ATOM 2449 O O . PHE A 1 319 ? -12.890 9.048 -20.403 1.00 57.59 319 PHE A O 1
ATOM 2456 N N . ILE A 1 320 ? -10.829 9.503 -21.176 1.00 66.56 320 ILE A N 1
ATOM 2457 C CA . ILE A 1 320 ? -10.384 10.234 -19.981 1.00 66.56 320 ILE A CA 1
ATOM 2458 C C . ILE A 1 320 ? -11.175 11.541 -19.819 1.00 66.56 320 ILE A C 1
ATOM 2460 O O . ILE A 1 320 ? -11.612 11.858 -18.713 1.00 66.56 320 ILE A O 1
ATOM 2464 N N . GLU A 1 321 ? -11.438 12.270 -20.908 1.00 70.75 321 GLU A N 1
ATOM 2465 C CA . GLU A 1 321 ? -12.246 13.497 -20.867 1.00 70.75 321 GLU A CA 1
ATOM 2466 C C . GLU A 1 321 ? -13.710 13.228 -20.463 1.00 70.75 321 GLU A C 1
ATOM 2468 O O . GLU A 1 321 ? -14.303 13.999 -19.703 1.00 70.75 321 GLU A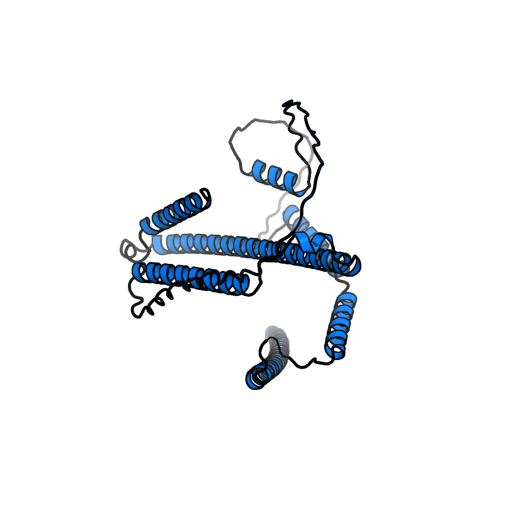 O 1
ATOM 2473 N N . ILE A 1 322 ? -14.289 12.107 -20.911 1.00 70.00 322 ILE A N 1
ATOM 2474 C CA . ILE A 1 322 ? -15.644 11.688 -20.522 1.00 70.00 322 ILE A CA 1
ATOM 2475 C C . ILE A 1 322 ? -15.683 11.277 -19.045 1.00 70.00 322 ILE A C 1
ATOM 2477 O O . ILE A 1 322 ? -16.555 11.755 -18.322 1.00 70.00 322 ILE A O 1
ATOM 2481 N N . ALA A 1 323 ? -14.717 10.477 -18.581 1.00 60.88 323 ALA A N 1
ATOM 2482 C CA . ALA A 1 323 ? -14.642 10.019 -17.192 1.00 60.88 323 ALA A CA 1
ATOM 2483 C C . ALA A 1 323 ? -14.476 11.182 -16.194 1.00 60.88 323 ALA A C 1
ATOM 2485 O O . ALA A 1 323 ? -15.107 11.194 -15.133 1.00 60.88 323 ALA A O 1
ATOM 2486 N N . LEU A 1 324 ? -13.683 12.196 -16.557 1.00 60.44 324 LEU A N 1
ATOM 2487 C CA . LEU A 1 324 ? -13.488 13.399 -15.744 1.00 60.44 324 LEU A CA 1
ATOM 2488 C C . LEU A 1 324 ? -14.732 14.300 -15.708 1.00 60.44 324 LEU A C 1
ATOM 2490 O O . LEU A 1 324 ? -15.004 14.912 -14.677 1.00 60.44 324 LEU A O 1
ATOM 2494 N N . ARG A 1 325 ? -15.528 14.357 -16.785 1.00 61.84 325 ARG A N 1
ATOM 2495 C CA . ARG A 1 325 ? -16.804 15.097 -16.790 1.00 61.84 325 ARG A CA 1
ATOM 2496 C C . ARG A 1 325 ? -17.898 14.410 -15.978 1.00 61.84 325 ARG A C 1
ATOM 2498 O O . ARG A 1 325 ? -18.675 15.105 -15.331 1.00 61.84 325 ARG A O 1
ATOM 2505 N N . SER A 1 326 ? -17.960 13.080 -15.982 1.00 54.19 326 SER A N 1
ATOM 2506 C CA . SER A 1 326 ? -18.919 12.331 -15.155 1.00 54.19 326 SER A CA 1
ATOM 2507 C C . SER A 1 326 ? -18.619 12.428 -13.658 1.00 54.19 326 SER A C 1
ATOM 2509 O O . SER A 1 326 ? -19.549 12.440 -12.867 1.00 54.19 326 SER A O 1
ATOM 2511 N N . SER A 1 327 ? -17.349 12.587 -13.267 1.00 48.88 327 SER A N 1
ATOM 2512 C CA . SER A 1 327 ? -16.953 12.775 -11.862 1.00 48.88 327 SER A CA 1
ATOM 2513 C C . SER A 1 327 ? -17.220 14.185 -11.311 1.00 48.88 327 SER A C 1
ATOM 2515 O O . SER A 1 327 ? -17.056 14.390 -10.114 1.00 48.88 327 SER A O 1
ATOM 2517 N N . SER A 1 328 ? -17.565 15.164 -12.155 1.00 50.12 328 SER A N 1
ATOM 2518 C CA . SER A 1 328 ? -17.760 16.562 -11.733 1.00 50.12 328 SER A CA 1
ATOM 2519 C C . SER A 1 328 ? -19.237 16.960 -11.603 1.00 50.12 328 SER A C 1
ATOM 2521 O O . SER A 1 328 ? -19.517 18.133 -11.362 1.00 50.12 328 SER A O 1
ATOM 2523 N N . ASN A 1 329 ? -20.164 16.018 -11.820 1.00 48.44 329 ASN A N 1
ATOM 2524 C CA . ASN A 1 329 ? -21.615 16.244 -11.830 1.00 48.44 329 ASN A CA 1
ATOM 2525 C C . ASN A 1 329 ? -22.383 15.423 -10.767 1.00 48.44 329 ASN A C 1
ATOM 2527 O O . ASN A 1 329 ? -23.612 15.368 -10.828 1.00 48.44 329 ASN A O 1
ATOM 2531 N N . GLU A 1 330 ? -21.675 14.822 -9.810 1.00 42.59 330 GLU A N 1
ATOM 2532 C CA . GLU A 1 330 ? -22.202 14.295 -8.536 1.00 42.59 330 GLU A CA 1
ATOM 2533 C C . GLU A 1 330 ? -21.641 15.123 -7.377 1.00 42.59 330 GLU A C 1
ATOM 2535 O O . GLU A 1 330 ? -22.406 15.369 -6.417 1.00 42.59 330 GLU A O 1
#